Protein AF-A0A7S1VTH1-F1 (afdb_monomer_lite)

Radius of gyration: 27.71 Å; chains: 1; bounding box: 60×45×88 Å

Sequence (312 aa):
ETEGEDPTTFKRYLYLNLWRNISDHPIEDFPLAMLDERTTVKPDDYLPRDLYMAGNSHVVQYGLNARHVDLHQWYYFPNMAKSEGILFKQSDSDWTKSSRTCFHMAVQDPSNNSNKTKPRPRESVELRMICYWKEASVCSMPTKQTVPATSLVEYNPASLHSASAFSLLTALLAKLPLIGSVLRKICAHPLVHMLGSMMTSNKDTHHPPYSGNPQDYLERFIVVVNVFPSWPSFAKSMIQKGLQSKTTRKDAVEWFTVMIVNDTAGYQKTKKFAKDDKQAIVEALIENQEYKEAVDRHLGEFLPKSKDKAEE

Foldseek 3Di:
DPPPDDPVLFQWKFKKKKKFFPDQWFDQFFFKKKKDQVLDDPPVQWQWDWDQDPPLAIDTATDGDCPSVVSIDIDTDGRGHRPDIDMATCAILPPVDGRRHIDMGGDGPPVPPDDDDDGDDTDMDMDIDMDTHSDDPGRRDDDPVRDPPSNPDPDDVVPPDDCPPVNVVLVVLCPPDPRNVVVVCVCVPPVNVVVVVVVPPPVPVDQDAQPPALVVLQVVVLVVLLCLVVDDPVVVVVLLVQQLVDDALLVSLLVVLLVVQCPCVCPSSNVPYDPVSSVNNSVVLVPDPSSVVSCCVRVVVSHDDDPDDPDD

Organism: NCBI:txid210454

Secondary structure (DSSP, 8-state):
--TT--GGG--EEEEEEEEEE-SSS---SSPEEEE-GGGS-TTTTEEEEEEE-SSS-EEEEEEEPSTTGGG--EEE-TT--TT-EEEEEEEES-TTSS-----EEE---TT--SSSS-PPPP-EEEEEEEEEES--SS--SPPTTTS-GGG-----GGG-----HHHHHHHH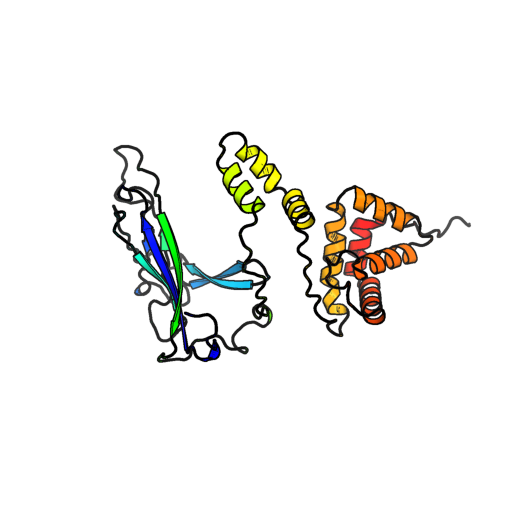HTT-TTHHHHHHHHHTSHHHHHHHHHHS-------PPP-S-GGGGHHHHHHHHHTGGGS-HHHHHHHHHHHHTSSSHHHHHHHHHHHHHHTTTSSSS-TTS-HHHHHHHHHHHHH-HHHHHHHHHHHGGGSPPP------

InterPro domains:
  IPR044053 Hydroxylase/desaturase AsaB-like [NF041278] (7-133)
  IPR044053 Hydroxylase/desaturase AsaB-like [PTHR34598] (11-134)

pLDDT: mean 78.43, std 19.59, range [32.38, 97.25]

Structure (mmCIF, N/CA/C/O backbone):
data_AF-A0A7S1VTH1-F1
#
_entry.id   AF-A0A7S1VTH1-F1
#
loop_
_atom_site.group_PDB
_atom_site.id
_atom_site.type_symbol
_atom_site.label_atom_id
_atom_site.label_alt_id
_atom_site.label_comp_id
_atom_site.label_asym_id
_atom_site.label_entity_id
_atom_site.label_seq_id
_atom_site.pdbx_PDB_ins_code
_atom_site.Cartn_x
_atom_site.Cartn_y
_atom_site.Cartn_z
_atom_site.occupancy
_atom_site.B_iso_or_equiv
_atom_site.auth_seq_id
_atom_site.auth_comp_id
_atom_site.auth_asym_id
_atom_site.auth_atom_id
_atom_site.pdbx_PDB_model_num
ATOM 1 N N . GLU A 1 1 ? -7.883 21.537 -12.602 1.00 41.00 1 GLU A N 1
ATOM 2 C CA . GLU A 1 1 ? -9.163 21.309 -13.310 1.00 41.00 1 GLU A CA 1
ATOM 3 C C . GLU A 1 1 ? -10.044 20.210 -12.691 1.00 41.00 1 GLU A C 1
ATOM 5 O O . GLU A 1 1 ? -11.083 19.918 -13.253 1.00 41.00 1 GLU A O 1
ATOM 10 N N . THR A 1 2 ? -9.720 19.641 -11.519 1.00 42.00 2 THR A N 1
ATOM 11 C CA . THR A 1 2 ? -10.552 18.602 -10.861 1.00 42.00 2 THR A CA 1
ATOM 12 C C . THR A 1 2 ? -11.107 19.013 -9.494 1.00 42.00 2 THR A C 1
ATOM 14 O O . THR A 1 2 ? -11.695 18.187 -8.799 1.00 42.00 2 THR A O 1
ATOM 17 N N . GLU A 1 3 ? -10.930 20.266 -9.071 1.00 40.91 3 GLU A N 1
ATOM 18 C CA . GLU A 1 3 ? -11.626 20.767 -7.883 1.00 40.91 3 GLU A CA 1
ATOM 19 C C . GLU A 1 3 ? -13.092 21.025 -8.250 1.00 40.91 3 GLU A C 1
ATOM 21 O O . GLU A 1 3 ? -13.390 21.960 -8.990 1.00 40.91 3 GLU A O 1
ATOM 26 N N . GLY A 1 4 ? -13.997 20.172 -7.760 1.00 59.44 4 GLY A N 1
ATOM 27 C CA . GLY A 1 4 ? -15.446 20.392 -7.835 1.00 59.44 4 GLY A CA 1
ATOM 28 C C . GLY A 1 4 ? -16.252 19.447 -8.732 1.00 59.44 4 GLY A C 1
ATOM 29 O O . GLY A 1 4 ? -17.462 19.634 -8.832 1.00 59.44 4 GLY A O 1
ATOM 30 N N . GLU A 1 5 ? -15.650 18.434 -9.365 1.00 69.38 5 GLU A N 1
ATOM 31 C CA . GLU A 1 5 ? -16.437 17.418 -10.080 1.00 69.38 5 GLU A CA 1
ATOM 32 C C . GLU A 1 5 ? -17.018 16.373 -9.116 1.00 69.38 5 GLU A C 1
ATOM 34 O O . GLU A 1 5 ? -16.326 15.882 -8.222 1.00 69.38 5 GLU A O 1
ATOM 39 N N . ASP A 1 6 ? -18.289 16.015 -9.312 1.00 79.06 6 ASP A N 1
ATOM 40 C CA . ASP A 1 6 ? -18.960 14.975 -8.531 1.00 79.06 6 ASP A CA 1
ATOM 41 C C . ASP A 1 6 ? -18.311 13.601 -8.814 1.00 79.06 6 ASP A C 1
ATOM 43 O O . ASP A 1 6 ? -18.379 13.116 -9.952 1.00 79.06 6 ASP A O 1
ATOM 47 N N . PRO A 1 7 ? -17.697 12.941 -7.810 1.00 73.81 7 PRO A N 1
ATOM 48 C CA . PRO A 1 7 ? -16.994 11.674 -7.995 1.00 73.81 7 PRO A CA 1
ATOM 49 C C . PRO A 1 7 ? -17.909 10.531 -8.454 1.00 73.81 7 PRO A C 1
ATOM 51 O O . PRO A 1 7 ? -17.414 9.545 -9.002 1.00 73.81 7 PRO A O 1
ATOM 54 N N . THR A 1 8 ? -19.229 10.656 -8.279 1.00 80.88 8 THR A N 1
ATOM 55 C CA . THR A 1 8 ? -20.208 9.671 -8.766 1.00 80.88 8 THR A CA 1
ATOM 56 C C . THR A 1 8 ? -20.373 9.685 -10.289 1.00 80.88 8 THR A C 1
ATOM 58 O O . THR A 1 8 ? -20.927 8.745 -10.856 1.00 80.88 8 THR A O 1
ATOM 61 N N . THR A 1 9 ? -19.861 10.716 -10.970 1.00 89.62 9 THR A N 1
ATOM 62 C CA . THR A 1 9 ? -19.927 10.837 -12.437 1.00 89.62 9 THR A CA 1
ATOM 63 C C . THR A 1 9 ? -18.869 10.011 -13.164 1.00 89.62 9 THR A C 1
ATOM 65 O O . THR A 1 9 ? -18.980 9.784 -14.371 1.00 89.62 9 THR A O 1
ATOM 68 N N . PHE A 1 10 ? -17.844 9.537 -12.455 1.00 92.56 10 PHE A N 1
ATOM 69 C CA . PHE A 1 10 ? -16.846 8.645 -13.026 1.00 92.56 10 PHE A CA 1
ATOM 70 C C . PHE A 1 10 ? -17.355 7.203 -13.034 1.00 92.56 10 PHE A C 1
ATOM 72 O O . PHE A 1 10 ? -18.059 6.763 -12.130 1.00 92.56 10 PHE A O 1
ATOM 79 N N . LYS A 1 11 ? -16.973 6.445 -14.061 1.00 94.19 11 LYS A N 1
ATOM 80 C CA . LYS A 1 11 ? -17.329 5.029 -14.226 1.00 94.19 11 LYS A CA 1
ATOM 81 C C . LYS A 1 11 ? -16.128 4.100 -14.085 1.00 94.19 11 LYS A C 1
ATOM 83 O O . LYS A 1 11 ? -16.321 2.927 -13.808 1.00 94.19 11 LYS A O 1
ATOM 88 N N . ARG A 1 12 ? -14.896 4.591 -14.238 1.00 93.69 12 ARG A N 1
ATOM 89 C CA . ARG A 1 12 ? -13.673 3.780 -14.129 1.00 93.69 12 ARG A CA 1
ATOM 90 C C . ARG A 1 12 ? -12.519 4.620 -13.606 1.00 93.69 12 ARG A C 1
ATOM 92 O O . ARG A 1 12 ? -12.347 5.760 -14.031 1.00 93.69 12 ARG A O 1
ATOM 99 N N . TYR A 1 13 ? -11.684 4.017 -12.767 1.00 92.38 13 TYR A N 1
ATOM 100 C CA . TYR A 1 13 ? -10.374 4.548 -12.402 1.00 92.38 13 TYR A CA 1
ATOM 101 C C . TYR A 1 13 ? -9.235 3.611 -12.832 1.00 92.38 13 TYR A C 1
ATOM 103 O O . TYR A 1 13 ? -9.413 2.390 -12.931 1.00 92.38 13 TYR A O 1
ATOM 111 N N . LEU A 1 14 ? -8.061 4.189 -13.077 1.00 92.88 14 LEU A N 1
ATOM 112 C CA . LEU A 1 14 ? -6.820 3.493 -13.415 1.00 92.88 14 LEU A CA 1
ATOM 113 C C . LEU A 1 14 ? -5.676 4.081 -12.596 1.00 92.88 14 LEU A C 1
ATOM 115 O O . LEU A 1 14 ? -5.470 5.292 -12.603 1.00 92.88 14 LEU A O 1
ATOM 119 N N . TYR A 1 15 ? -4.912 3.221 -11.937 1.00 92.69 15 TYR A N 1
ATOM 120 C CA . TYR A 1 15 ? -3.683 3.589 -11.256 1.00 92.69 15 TYR A CA 1
ATOM 121 C C . TYR A 1 15 ? -2.485 3.258 -12.155 1.00 92.69 15 TYR A C 1
ATOM 123 O O . TYR A 1 15 ? -2.199 2.086 -12.422 1.00 92.69 15 TYR A O 1
ATOM 131 N N . LEU A 1 16 ? -1.807 4.299 -12.636 1.00 94.56 16 LEU A N 1
ATOM 132 C CA . LEU A 1 16 ? -0.638 4.236 -13.505 1.00 94.56 16 LEU A CA 1
ATOM 133 C C . LEU A 1 16 ? 0.635 4.680 -12.791 1.00 94.56 16 LEU A C 1
ATOM 135 O O . LEU A 1 16 ? 0.634 5.659 -12.043 1.00 94.56 16 LEU A O 1
ATOM 139 N N . ASN A 1 17 ? 1.731 4.021 -13.150 1.00 95.75 17 ASN A N 1
ATOM 140 C CA . ASN A 1 17 ? 3.078 4.428 -12.798 1.00 95.75 17 ASN A CA 1
ATOM 141 C C . ASN A 1 17 ? 3.852 4.781 -14.060 1.00 95.75 17 ASN A C 1
ATOM 143 O O . ASN A 1 17 ? 3.891 3.998 -15.009 1.00 95.75 17 ASN A O 1
ATOM 147 N N . LEU A 1 18 ? 4.496 5.944 -14.039 1.00 96.75 18 LEU A N 1
ATOM 148 C CA . LEU A 1 18 ? 5.577 6.282 -14.951 1.00 96.75 18 LEU A CA 1
ATOM 149 C C . LEU A 1 18 ? 6.892 6.137 -14.193 1.00 96.75 18 LEU A C 1
ATOM 151 O O . LEU A 1 18 ? 7.159 6.890 -13.257 1.00 96.75 18 LEU A O 1
ATOM 155 N N . TRP A 1 19 ? 7.720 5.194 -14.615 1.00 97.25 19 TRP A N 1
ATOM 156 C CA . TRP A 1 19 ? 9.047 4.978 -14.058 1.00 97.25 19 TRP A CA 1
ATOM 157 C C . TRP A 1 19 ? 10.122 5.379 -15.062 1.00 97.25 19 TRP A C 1
ATOM 159 O O . TRP A 1 19 ? 10.007 5.066 -16.248 1.00 97.25 19 TRP A O 1
ATOM 169 N N . ARG A 1 20 ? 11.170 6.072 -14.608 1.00 96.25 20 ARG A N 1
ATOM 170 C CA . ARG A 1 20 ? 12.294 6.457 -15.473 1.00 96.25 20 ARG A CA 1
ATOM 171 C C . ARG A 1 20 ? 13.618 6.564 -14.733 1.00 96.25 20 ARG A C 1
ATOM 173 O O . ARG A 1 20 ? 13.661 6.844 -13.531 1.00 96.25 20 ARG A O 1
ATOM 180 N N . ASN A 1 21 ? 14.692 6.450 -15.505 1.00 96.88 21 ASN A N 1
ATOM 181 C CA . ASN A 1 21 ? 16.031 6.854 -15.100 1.00 96.88 21 ASN A CA 1
ATOM 182 C C . ASN A 1 21 ? 16.111 8.389 -14.961 1.00 96.88 21 ASN A C 1
ATOM 184 O O . ASN A 1 21 ? 15.539 9.131 -15.770 1.00 96.88 21 ASN A O 1
ATOM 188 N N . ILE A 1 22 ? 16.821 8.866 -13.938 1.00 96.94 22 ILE A N 1
ATOM 189 C CA . ILE A 1 22 ? 17.114 10.296 -13.732 1.00 96.94 22 ILE A CA 1
ATOM 190 C C . ILE A 1 22 ? 18.608 10.629 -13.842 1.00 96.94 22 ILE A C 1
ATOM 192 O O . ILE A 1 22 ? 18.946 11.810 -13.981 1.00 96.94 22 ILE A O 1
ATOM 196 N N . SER A 1 23 ? 19.480 9.615 -13.839 1.00 95.31 23 SER A N 1
ATOM 197 C CA . SER A 1 23 ? 20.916 9.770 -14.076 1.00 95.31 23 SER A CA 1
ATOM 198 C C . SER A 1 23 ? 21.189 10.139 -15.533 1.00 95.31 23 SER A C 1
ATOM 200 O O . SER A 1 23 ? 20.458 9.723 -16.429 1.00 95.31 23 SER A O 1
ATOM 202 N N . ASP A 1 24 ? 22.260 10.891 -15.789 1.00 95.94 24 ASP A N 1
ATOM 203 C CA . ASP A 1 24 ? 22.733 11.174 -17.155 1.00 95.94 24 ASP A CA 1
ATOM 204 C C . ASP A 1 24 ? 23.398 9.951 -17.812 1.00 95.94 24 ASP A C 1
ATOM 206 O O . ASP A 1 24 ? 23.733 9.971 -18.997 1.00 95.94 24 ASP A O 1
ATOM 210 N N . HIS A 1 25 ? 23.570 8.868 -17.054 1.00 94.00 25 HIS A N 1
ATOM 211 C CA . HIS A 1 25 ? 24.110 7.607 -17.531 1.00 94.00 25 HIS A CA 1
ATOM 212 C C . HIS A 1 25 ? 23.024 6.532 -17.637 1.00 94.00 25 HIS A C 1
ATOM 214 O O . HIS A 1 25 ? 22.128 6.496 -16.790 1.00 94.00 25 HIS A O 1
ATOM 220 N N . PRO A 1 26 ? 23.100 5.642 -18.643 1.00 94.06 26 PRO A N 1
ATOM 221 C CA . PRO A 1 26 ? 22.237 4.470 -18.736 1.00 94.06 26 PRO A CA 1
ATOM 222 C C . PRO A 1 26 ? 22.240 3.618 -17.465 1.00 94.06 26 PRO A C 1
ATOM 224 O O . PRO A 1 26 ? 23.232 3.574 -16.738 1.00 94.06 26 PRO A O 1
ATOM 227 N N . ILE A 1 27 ? 21.133 2.922 -17.213 1.00 92.12 27 ILE A N 1
ATOM 228 C CA . ILE A 1 27 ? 21.039 1.992 -16.084 1.00 92.12 27 ILE A CA 1
ATOM 229 C C . ILE A 1 27 ? 21.972 0.798 -16.304 1.00 92.12 27 ILE A C 1
ATOM 231 O O . ILE A 1 27 ? 21.806 0.054 -17.267 1.00 92.12 27 ILE A O 1
ATOM 235 N N . GLU A 1 28 ? 22.900 0.607 -15.367 1.00 88.88 28 GLU A N 1
ATOM 236 C CA . GLU A 1 28 ? 23.868 -0.504 -15.351 1.00 88.88 28 GLU A CA 1
ATOM 237 C C . GLU A 1 28 ? 23.588 -1.524 -14.246 1.00 88.88 28 GLU A C 1
ATOM 239 O O . GLU A 1 28 ? 23.993 -2.681 -14.342 1.00 88.88 28 GLU A O 1
ATOM 244 N N . ASP A 1 29 ? 22.932 -1.080 -13.174 1.00 88.00 29 ASP A N 1
ATOM 245 C CA . ASP A 1 29 ? 22.647 -1.901 -12.008 1.00 88.00 29 ASP A CA 1
ATOM 246 C C . ASP A 1 29 ? 21.150 -1.917 -11.722 1.00 88.00 29 ASP A C 1
ATOM 248 O O . ASP A 1 29 ? 20.464 -0.898 -11.823 1.00 88.00 29 ASP A O 1
ATOM 252 N N . PHE A 1 30 ? 20.643 -3.087 -11.353 1.00 91.88 30 PHE A N 1
ATOM 253 C CA . PHE A 1 30 ? 19.250 -3.297 -10.968 1.00 91.88 30 PHE A CA 1
ATOM 254 C C . PHE A 1 30 ? 18.186 -2.672 -11.903 1.00 91.88 30 PHE A C 1
ATOM 256 O O . PHE A 1 30 ? 17.363 -1.881 -11.426 1.00 91.88 30 PHE A O 1
ATOM 263 N N . PRO A 1 31 ? 18.133 -2.970 -13.217 1.00 93.56 31 PRO A N 1
ATOM 264 C CA . PRO A 1 31 ? 17.022 -2.526 -14.063 1.00 93.56 31 PRO A CA 1
ATOM 265 C C . PRO A 1 31 ? 15.653 -2.965 -13.516 1.00 93.56 31 PRO A C 1
ATOM 267 O O . PRO A 1 31 ? 15.534 -3.904 -12.724 1.00 93.56 31 PRO A O 1
ATOM 270 N N . LEU A 1 32 ? 14.601 -2.247 -13.920 1.00 95.31 32 LEU A N 1
ATOM 271 C CA . LEU A 1 32 ? 13.232 -2.615 -13.574 1.00 95.31 32 LEU A CA 1
ATOM 272 C C . LEU A 1 32 ? 12.738 -3.697 -14.542 1.00 95.31 32 LEU A C 1
ATOM 274 O O . LEU A 1 32 ? 12.643 -3.454 -15.745 1.00 95.31 32 LEU A O 1
ATOM 278 N N . ALA A 1 33 ? 12.437 -4.877 -14.006 1.00 95.44 33 ALA A N 1
ATOM 279 C CA . ALA A 1 33 ? 11.791 -5.954 -14.738 1.00 95.44 33 ALA A CA 1
ATOM 280 C C . ALA A 1 33 ? 10.279 -5.923 -14.525 1.00 95.44 33 ALA A C 1
ATOM 282 O O . ALA A 1 33 ? 9.798 -5.640 -13.427 1.00 95.44 33 ALA A O 1
ATOM 283 N N . MET A 1 34 ? 9.557 -6.266 -15.583 1.00 96.12 34 MET A N 1
ATOM 284 C CA . MET A 1 34 ? 8.110 -6.247 -15.703 1.00 96.12 34 MET A CA 1
ATOM 285 C C . MET A 1 34 ? 7.641 -7.643 -16.095 1.00 96.12 34 MET A C 1
ATOM 287 O O . MET A 1 34 ? 8.138 -8.219 -17.064 1.00 96.12 34 MET A O 1
ATOM 291 N N . LEU A 1 35 ? 6.683 -8.185 -15.354 1.00 95.88 35 LEU A N 1
ATOM 292 C CA . LEU A 1 35 ? 6.081 -9.469 -15.675 1.00 95.88 35 LEU A CA 1
ATOM 293 C C . LEU A 1 35 ? 5.027 -9.301 -16.771 1.00 95.88 35 LEU A C 1
ATOM 295 O O . LEU A 1 35 ? 4.144 -8.442 -16.665 1.00 95.88 35 LEU A O 1
ATOM 299 N N . ASP A 1 36 ? 5.067 -10.166 -17.781 1.00 94.88 36 ASP A N 1
ATOM 300 C CA . ASP A 1 36 ? 3.962 -10.321 -18.719 1.00 94.88 36 ASP A CA 1
ATOM 301 C C . ASP A 1 36 ? 2.790 -11.015 -18.025 1.00 94.88 36 ASP A C 1
ATOM 303 O O . ASP A 1 36 ? 2.792 -12.221 -17.772 1.00 94.88 36 ASP A O 1
ATOM 307 N N . GLU A 1 37 ? 1.752 -10.240 -17.733 1.00 93.38 37 GLU A N 1
ATOM 308 C CA . GLU A 1 37 ? 0.571 -10.709 -17.019 1.00 93.38 37 GLU A CA 1
ATOM 309 C C . GLU A 1 37 ? -0.195 -11.818 -17.764 1.00 93.38 37 GLU A C 1
ATOM 311 O O . GLU A 1 37 ? -0.957 -12.553 -17.140 1.00 93.38 37 GLU A O 1
ATOM 316 N N . ARG A 1 38 ? 0.027 -12.016 -19.070 1.00 92.56 38 ARG A N 1
ATOM 317 C CA . ARG A 1 38 ? -0.548 -13.154 -19.814 1.00 92.56 38 ARG A CA 1
ATOM 318 C C . ARG A 1 38 ? 0.039 -14.495 -19.378 1.00 92.56 38 ARG A C 1
ATOM 320 O O . ARG A 1 38 ? -0.570 -15.529 -19.625 1.00 92.56 38 ARG A O 1
ATOM 327 N N . THR A 1 39 ? 1.202 -14.466 -18.734 1.00 94.81 39 THR A N 1
ATOM 328 C CA . THR A 1 39 ? 1.937 -15.652 -18.282 1.00 94.81 39 THR A CA 1
ATOM 329 C C . THR A 1 39 ? 1.675 -16.012 -16.820 1.00 94.81 39 THR A C 1
ATOM 331 O O . THR A 1 39 ? 2.228 -16.985 -16.318 1.00 94.81 39 THR A O 1
ATOM 334 N N . THR A 1 40 ? 0.805 -15.258 -16.135 1.00 93.88 40 THR A N 1
ATOM 335 C CA . THR A 1 40 ? 0.376 -15.574 -14.767 1.00 93.88 40 THR A CA 1
ATOM 336 C C . THR A 1 40 ? -0.833 -16.499 -14.743 1.00 93.88 40 THR A C 1
ATOM 338 O O . THR A 1 40 ? -1.779 -16.347 -15.523 1.00 93.88 40 THR A O 1
ATOM 341 N N . VAL A 1 41 ? -0.845 -17.408 -13.772 1.00 93.38 41 VAL A N 1
ATOM 342 C CA . VAL A 1 41 ? -1.970 -18.290 -13.462 1.00 93.38 41 VAL A CA 1
ATOM 343 C C . VAL A 1 41 ? -2.889 -17.583 -12.469 1.00 93.38 41 VAL A C 1
ATOM 345 O O . VAL A 1 41 ? -2.588 -17.455 -11.285 1.00 93.38 41 VAL A O 1
ATOM 348 N N . LYS A 1 42 ? -4.025 -17.076 -12.952 1.00 89.81 42 LYS A N 1
ATOM 349 C CA . LYS A 1 42 ? -5.019 -16.366 -12.130 1.00 89.81 42 LYS A CA 1
ATOM 350 C C . LYS A 1 42 ? -6.056 -17.355 -11.569 1.00 89.81 42 LYS A C 1
ATOM 352 O O . LYS A 1 42 ? -6.514 -18.198 -12.337 1.00 89.81 42 LYS A O 1
ATOM 357 N N . PRO A 1 43 ? -6.496 -17.220 -10.301 1.00 90.25 43 PRO A N 1
ATOM 358 C CA . PRO A 1 43 ? -6.077 -16.225 -9.306 1.00 90.25 43 PRO A CA 1
ATOM 359 C C . PRO A 1 43 ? -4.832 -16.631 -8.490 1.00 90.25 43 PRO A C 1
ATOM 361 O O . PRO A 1 43 ? -4.335 -15.816 -7.724 1.00 90.25 43 PRO A O 1
ATOM 364 N N . ASP A 1 44 ? -4.329 -17.854 -8.650 1.00 92.69 44 ASP A N 1
ATOM 365 C CA . ASP A 1 44 ? -3.326 -18.491 -7.778 1.00 92.69 44 ASP A CA 1
ATOM 366 C C . ASP A 1 44 ? -1.996 -17.735 -7.624 1.00 92.69 44 ASP A C 1
ATOM 368 O O . ASP A 1 44 ? -1.340 -17.822 -6.578 1.00 92.69 44 ASP A O 1
ATOM 372 N N . ASP A 1 45 ? -1.601 -16.984 -8.651 1.00 93.81 45 ASP A N 1
ATOM 373 C CA . ASP A 1 45 ? -0.395 -16.161 -8.632 1.00 93.81 45 ASP A CA 1
ATOM 374 C C . ASP A 1 45 ? -0.573 -14.832 -7.885 1.00 93.81 45 ASP A C 1
ATOM 376 O O . ASP A 1 45 ? 0.417 -14.180 -7.560 1.00 93.81 45 ASP A O 1
ATOM 380 N N . TYR A 1 46 ? -1.807 -14.424 -7.581 1.00 92.69 46 TYR A N 1
ATOM 381 C CA . TYR A 1 46 ? -2.132 -13.135 -6.974 1.00 92.69 46 TYR A CA 1
ATOM 382 C C . TYR A 1 46 ? -2.358 -13.314 -5.477 1.00 92.69 46 TYR A C 1
ATOM 384 O O . TYR A 1 46 ? -3.445 -13.665 -5.025 1.00 92.69 46 TYR A O 1
ATOM 392 N N . LEU A 1 47 ? -1.324 -13.032 -4.689 1.00 91.25 47 LEU A N 1
ATOM 393 C CA . LEU A 1 47 ? -1.393 -13.087 -3.233 1.00 91.25 47 LEU A CA 1
ATOM 394 C C . LEU A 1 47 ? -1.890 -11.743 -2.692 1.00 91.25 47 LEU A C 1
ATOM 396 O O . LEU A 1 47 ? -1.131 -10.772 -2.763 1.00 91.25 47 LEU A O 1
ATOM 400 N N . PRO A 1 48 ? -3.116 -11.645 -2.148 1.00 88.25 48 PRO A N 1
ATOM 401 C CA . PRO A 1 48 ? -3.581 -10.410 -1.534 1.00 88.25 48 PRO A CA 1
ATOM 402 C C . PRO A 1 48 ? -2.697 -10.053 -0.333 1.00 88.25 48 PRO A C 1
ATOM 404 O O . PRO A 1 48 ? -2.258 -10.915 0.433 1.00 88.25 48 PRO A O 1
ATOM 407 N N . ARG A 1 49 ? -2.387 -8.767 -0.209 1.00 82.88 49 ARG A N 1
ATOM 408 C CA . ARG A 1 49 ? -1.541 -8.185 0.828 1.00 82.88 49 ARG A CA 1
ATOM 409 C C . ARG A 1 49 ? -2.183 -6.902 1.310 1.00 82.88 49 ARG A C 1
ATOM 411 O O . ARG A 1 49 ? -2.524 -6.039 0.506 1.00 82.88 49 ARG A O 1
ATOM 418 N N . ASP A 1 50 ? -2.255 -6.764 2.617 1.00 79.19 50 ASP A N 1
ATOM 419 C CA . ASP A 1 50 ? -2.852 -5.601 3.244 1.00 79.19 50 ASP A CA 1
ATOM 420 C C . ASP A 1 50 ? -1.804 -4.492 3.383 1.00 79.19 50 ASP A C 1
ATOM 422 O O . ASP A 1 50 ? -0.784 -4.661 4.061 1.00 79.19 50 ASP A O 1
ATOM 426 N N . LEU A 1 51 ? -2.027 -3.356 2.714 1.00 71.62 51 LEU A N 1
ATOM 427 C CA . LEU A 1 51 ? -1.245 -2.141 2.926 1.00 71.62 51 LEU A CA 1
ATOM 428 C C . LEU A 1 51 ? -2.018 -1.203 3.851 1.00 71.62 51 LEU A C 1
ATOM 430 O O . LEU A 1 51 ? -3.012 -0.588 3.457 1.00 71.62 51 LEU A O 1
ATOM 434 N N . TYR A 1 52 ? -1.512 -1.059 5.071 1.00 71.44 52 TYR A N 1
ATOM 435 C CA . TYR A 1 52 ? -2.005 -0.081 6.033 1.00 71.44 52 TYR A CA 1
ATOM 436 C C . TYR A 1 52 ? -1.348 1.276 5.784 1.00 71.44 52 TYR A C 1
ATOM 438 O O . TYR A 1 52 ? -0.123 1.407 5.833 1.00 71.44 52 TYR A O 1
ATOM 446 N N . MET A 1 53 ? -2.164 2.293 5.526 1.00 60.56 53 MET A N 1
ATOM 447 C CA . MET A 1 53 ? -1.730 3.683 5.429 1.00 60.56 53 MET A CA 1
ATOM 448 C C . MET A 1 53 ? -2.176 4.482 6.659 1.00 60.56 53 MET A C 1
ATOM 450 O O . MET A 1 53 ? -3.034 4.057 7.435 1.00 60.56 53 MET A O 1
ATOM 454 N N . ALA A 1 54 ? -1.593 5.670 6.836 1.00 56.28 54 ALA A N 1
ATOM 455 C CA . ALA A 1 54 ? -2.005 6.596 7.887 1.00 56.28 54 ALA A CA 1
ATOM 456 C C . ALA A 1 54 ? -3.508 6.932 7.787 1.00 56.28 54 ALA A C 1
ATOM 458 O O . ALA A 1 54 ? -4.065 7.005 6.692 1.00 56.28 54 ALA A O 1
ATOM 459 N N . GLY A 1 55 ? -4.155 7.151 8.936 1.00 59.34 55 GLY A N 1
ATOM 460 C CA . GLY A 1 55 ? -5.586 7.474 8.999 1.00 59.34 55 GLY A CA 1
ATOM 461 C C . GLY A 1 55 ? -6.519 6.269 8.846 1.00 59.34 55 GLY A C 1
ATOM 462 O O . GLY A 1 55 ? -7.621 6.432 8.336 1.00 59.34 55 GLY A O 1
ATOM 463 N N . ASN A 1 56 ? -6.083 5.072 9.260 1.00 54.62 56 ASN A N 1
ATOM 464 C CA . ASN A 1 56 ? -6.846 3.813 9.195 1.00 54.62 56 ASN A CA 1
ATOM 465 C C . ASN A 1 56 ? -7.285 3.411 7.774 1.00 54.62 56 ASN A C 1
ATOM 467 O O . ASN A 1 56 ? -8.167 2.572 7.606 1.00 54.62 56 ASN A O 1
ATOM 471 N N . SER A 1 57 ? -6.654 3.975 6.743 1.00 55.88 57 SER A N 1
ATOM 472 C CA . SER A 1 5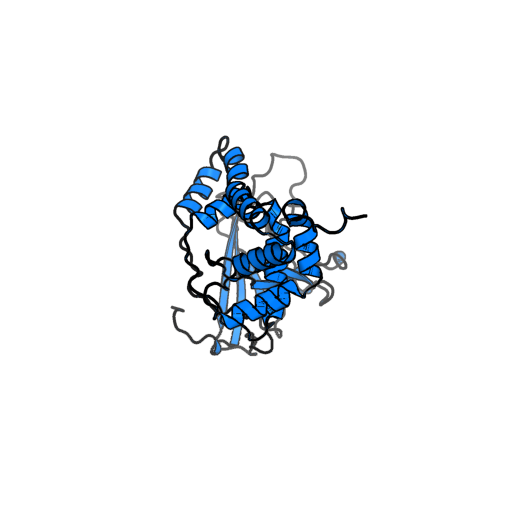7 ? -6.917 3.577 5.367 1.00 55.88 57 SER A CA 1
ATOM 473 C C . SER A 1 57 ? -6.204 2.260 5.067 1.00 55.88 57 SER A C 1
ATOM 475 O O . SER A 1 57 ? -5.010 2.105 5.332 1.00 55.88 57 SER A O 1
ATOM 477 N N . HIS A 1 58 ? -6.953 1.308 4.519 1.00 62.19 58 HIS A N 1
ATOM 478 C CA . HIS A 1 58 ? -6.470 -0.014 4.154 1.00 62.19 58 HIS A CA 1
ATOM 479 C C . HIS A 1 58 ? -6.679 -0.239 2.655 1.00 62.19 58 HIS A C 1
ATOM 481 O O . HIS A 1 58 ? -7.795 -0.076 2.154 1.00 62.19 58 HIS A O 1
ATOM 487 N N . VAL A 1 59 ? -5.611 -0.605 1.944 1.00 68.19 59 VAL A N 1
ATOM 488 C CA . VAL A 1 59 ? -5.648 -0.906 0.510 1.00 68.19 59 VAL A CA 1
ATOM 489 C C . VAL A 1 59 ? -5.115 -2.313 0.281 1.00 68.19 59 VAL A C 1
ATOM 491 O O . VAL A 1 59 ? -3.987 -2.619 0.663 1.00 68.19 59 VAL A O 1
ATOM 494 N N . VAL A 1 60 ? -5.901 -3.145 -0.405 1.00 73.88 60 VAL A N 1
ATOM 495 C CA . VAL A 1 60 ? -5.435 -4.458 -0.861 1.00 73.88 60 VAL A CA 1
ATOM 496 C C . VAL A 1 60 ? -4.471 -4.260 -2.027 1.00 73.88 60 VAL A C 1
ATOM 498 O O . VAL A 1 60 ? -4.825 -3.704 -3.069 1.00 73.88 60 VAL A O 1
ATOM 501 N N . GLN A 1 61 ? -3.245 -4.729 -1.850 1.00 81.69 61 GLN A N 1
ATOM 502 C CA . GLN A 1 61 ? -2.260 -4.911 -2.906 1.00 81.69 61 GLN A CA 1
ATOM 503 C C . GLN A 1 61 ? -2.136 -6.391 -3.254 1.00 81.69 61 GLN A C 1
ATOM 505 O O . GLN A 1 61 ? -2.556 -7.260 -2.497 1.00 81.69 61 GLN A O 1
ATOM 510 N N . TYR A 1 62 ? -1.529 -6.686 -4.398 1.00 87.62 62 TYR A N 1
ATOM 511 C CA . TYR A 1 62 ? -1.219 -8.055 -4.783 1.00 87.62 62 TYR A CA 1
ATOM 512 C C . TYR A 1 62 ? 0.294 -8.233 -4.827 1.00 87.62 62 TYR A C 1
ATOM 514 O O . TYR A 1 62 ? 1.004 -7.444 -5.449 1.00 87.62 62 TYR A O 1
ATOM 522 N N . GLY A 1 63 ? 0.783 -9.272 -4.156 1.00 90.56 63 GLY A N 1
ATOM 523 C CA . GLY A 1 63 ? 2.102 -9.848 -4.387 1.00 90.56 63 GLY A CA 1
ATOM 524 C C . GLY A 1 63 ? 2.016 -10.998 -5.388 1.00 90.56 63 GLY A C 1
ATOM 525 O O . GLY A 1 63 ? 0.946 -11.572 -5.581 1.00 90.56 63 GLY A O 1
ATOM 526 N N . LEU A 1 64 ? 3.144 -11.340 -6.006 1.00 92.94 64 LEU A N 1
ATOM 527 C CA . LEU A 1 64 ? 3.236 -12.473 -6.922 1.00 92.94 64 LEU A CA 1
ATOM 528 C C . LEU A 1 64 ? 3.644 -13.746 -6.166 1.00 92.94 64 LEU A C 1
ATOM 530 O O . LEU A 1 64 ? 4.599 -13.726 -5.387 1.00 92.94 64 LEU A O 1
ATOM 534 N N . ASN A 1 65 ? 2.935 -14.848 -6.397 1.00 92.75 65 ASN A N 1
ATOM 535 C CA . ASN A 1 65 ? 3.306 -16.177 -5.914 1.00 92.75 65 ASN A CA 1
ATOM 536 C C . ASN A 1 65 ? 4.410 -16.787 -6.791 1.00 92.75 65 ASN A C 1
ATOM 538 O O . ASN A 1 65 ? 4.341 -16.705 -8.010 1.00 92.75 65 ASN A O 1
ATOM 542 N N . ALA A 1 66 ? 5.390 -17.464 -6.193 1.00 90.00 66 ALA A N 1
ATOM 543 C CA . ALA A 1 66 ? 6.462 -18.133 -6.936 1.00 90.00 66 ALA A CA 1
ATOM 544 C C . ALA A 1 66 ? 6.089 -19.544 -7.443 1.00 90.00 66 ALA A C 1
ATOM 546 O O . ALA A 1 66 ? 6.898 -20.180 -8.111 1.00 90.00 66 ALA A O 1
ATOM 547 N N . ARG A 1 67 ? 4.887 -20.057 -7.133 1.00 93.38 67 ARG A N 1
ATOM 548 C CA . ARG A 1 67 ? 4.464 -21.430 -7.479 1.00 93.38 67 ARG A CA 1
ATOM 549 C C . ARG A 1 67 ? 4.594 -21.761 -8.970 1.00 93.38 67 ARG A C 1
ATOM 551 O O . ARG A 1 67 ? 4.942 -22.891 -9.294 1.00 93.38 67 ARG A O 1
ATOM 558 N N . HIS A 1 68 ? 4.317 -20.802 -9.849 1.00 94.81 68 HIS A N 1
ATOM 559 C CA . HIS A 1 68 ? 4.343 -20.987 -11.303 1.00 94.81 68 HIS A CA 1
ATOM 560 C C . HIS A 1 68 ? 5.484 -20.210 -11.976 1.00 94.81 68 HIS A C 1
ATOM 562 O O . HIS A 1 68 ? 5.348 -19.779 -13.118 1.00 94.81 68 HIS A O 1
ATOM 568 N N . VAL A 1 69 ? 6.610 -20.025 -11.274 1.00 94.88 69 VAL A N 1
ATOM 569 C CA . VAL A 1 69 ? 7.752 -19.231 -11.760 1.00 94.88 69 VAL A CA 1
ATOM 570 C C . VAL A 1 69 ? 8.268 -19.676 -13.135 1.00 94.88 69 VAL A C 1
ATOM 572 O O . VAL A 1 69 ? 8.650 -18.828 -13.932 1.00 94.88 69 VAL A O 1
ATOM 575 N N . ASP A 1 70 ? 8.199 -20.970 -13.460 1.00 96.81 70 ASP A N 1
ATOM 576 C CA . ASP A 1 70 ? 8.645 -21.506 -14.756 1.00 96.81 70 ASP A CA 1
ATOM 577 C C . ASP A 1 70 ? 7.782 -21.041 -15.943 1.00 96.81 70 ASP A C 1
ATOM 579 O O . ASP A 1 70 ? 8.212 -21.111 -17.094 1.00 96.81 70 ASP A O 1
ATOM 583 N N . LEU A 1 71 ? 6.559 -20.564 -15.681 1.00 96.75 71 LEU A N 1
ATOM 584 C CA . LEU A 1 71 ? 5.677 -19.986 -16.697 1.00 96.75 71 LEU A CA 1
ATOM 585 C C . LEU A 1 71 ? 5.899 -18.478 -16.859 1.00 96.75 71 LEU A C 1
ATOM 587 O O . LEU A 1 71 ? 5.616 -17.931 -17.923 1.00 96.75 71 LEU A O 1
ATOM 591 N N . HIS A 1 72 ? 6.389 -17.807 -15.815 1.00 96.25 72 HIS A N 1
ATOM 592 C CA . HIS A 1 72 ? 6.481 -16.352 -15.735 1.00 96.25 72 HIS A CA 1
ATOM 593 C C . HIS A 1 72 ? 7.505 -15.791 -16.719 1.00 96.25 72 HIS A C 1
ATOM 595 O O . HIS A 1 72 ? 8.704 -16.044 -16.610 1.00 96.25 72 HIS A O 1
ATOM 601 N N . GLN A 1 73 ? 7.048 -14.947 -17.643 1.00 96.38 73 GLN A N 1
ATOM 602 C CA . GLN A 1 73 ? 7.937 -14.231 -18.554 1.00 96.38 73 GLN A CA 1
ATOM 603 C C . GLN A 1 73 ? 8.189 -12.809 -18.068 1.00 96.38 73 GLN A C 1
ATOM 605 O O . GLN A 1 73 ? 7.281 -11.977 -18.008 1.00 96.38 73 GLN A O 1
ATOM 610 N N . TRP A 1 74 ? 9.450 -12.532 -17.757 1.00 95.44 74 TRP A N 1
ATOM 611 C CA . TRP A 1 74 ? 9.919 -11.230 -17.303 1.00 95.44 74 TRP A CA 1
ATOM 612 C C . TRP A 1 74 ? 10.664 -10.503 -18.414 1.00 95.44 74 TRP A C 1
ATOM 614 O O . TRP A 1 74 ? 11.530 -11.070 -19.077 1.00 95.44 74 TRP A O 1
ATOM 624 N N . TYR A 1 75 ? 10.358 -9.221 -18.570 1.00 95.06 75 TYR A N 1
ATOM 625 C CA . TYR A 1 75 ? 10.985 -8.331 -19.536 1.00 95.06 75 TYR A CA 1
ATOM 626 C C . TYR A 1 75 ? 11.621 -7.162 -18.797 1.00 95.06 75 TYR A C 1
ATOM 628 O O . TYR A 1 75 ? 11.015 -6.595 -17.893 1.00 95.06 75 TYR A O 1
ATOM 636 N N . TYR A 1 76 ? 12.832 -6.779 -19.175 1.00 93.69 76 TYR A N 1
ATOM 637 C CA . TYR A 1 76 ? 13.518 -5.620 -18.612 1.00 93.69 76 TYR A CA 1
ATOM 638 C C . TYR A 1 76 ? 14.215 -4.843 -19.725 1.00 93.69 76 TYR A C 1
ATOM 640 O O . TYR A 1 76 ? 14.449 -5.371 -20.813 1.00 93.69 76 TYR A O 1
ATOM 648 N N . PHE A 1 77 ? 14.538 -3.583 -19.449 1.00 90.56 77 PHE A N 1
ATOM 649 C CA . PHE A 1 77 ? 15.182 -2.686 -20.404 1.00 90.56 77 PHE A CA 1
ATOM 650 C C . PHE A 1 77 ? 16.617 -2.404 -19.932 1.00 90.56 77 PHE A C 1
ATOM 652 O O . PHE A 1 77 ? 16.814 -1.512 -19.098 1.00 90.56 77 PHE A O 1
ATOM 659 N N . PRO A 1 78 ? 17.619 -3.189 -20.379 1.00 87.38 78 PRO A N 1
ATOM 660 C CA . PRO A 1 78 ? 19.017 -2.919 -20.051 1.00 87.38 78 PRO A CA 1
ATOM 661 C C . PRO A 1 78 ? 19.449 -1.580 -20.650 1.00 87.38 78 PRO A C 1
ATOM 663 O O . PRO A 1 78 ? 18.994 -1.210 -21.731 1.00 87.38 78 PRO A O 1
ATOM 666 N N . ASN A 1 79 ? 20.359 -0.871 -19.978 1.00 91.00 79 ASN A N 1
ATOM 667 C CA . ASN A 1 79 ? 20.899 0.407 -20.452 1.00 91.00 79 ASN A CA 1
ATOM 668 C C . ASN A 1 79 ? 19.833 1.486 -20.715 1.00 91.00 79 ASN A C 1
ATOM 670 O O . ASN A 1 79 ? 20.012 2.331 -21.591 1.00 91.00 79 ASN A O 1
ATOM 674 N N . MET A 1 80 ? 18.742 1.491 -19.944 1.00 94.88 80 MET A N 1
ATOM 675 C CA . MET A 1 80 ? 17.693 2.496 -20.102 1.00 94.88 80 MET A CA 1
ATOM 676 C C . MET A 1 80 ? 18.244 3.913 -19.871 1.00 94.88 80 MET A C 1
ATOM 678 O O . MET A 1 80 ? 18.777 4.232 -18.800 1.00 94.88 80 MET A O 1
ATOM 682 N N . ALA A 1 81 ? 18.122 4.771 -20.877 1.00 96.50 81 ALA A N 1
ATOM 683 C CA . ALA A 1 81 ? 18.608 6.140 -20.862 1.00 96.50 81 ALA A CA 1
ATOM 684 C C . ALA A 1 81 ? 17.644 7.079 -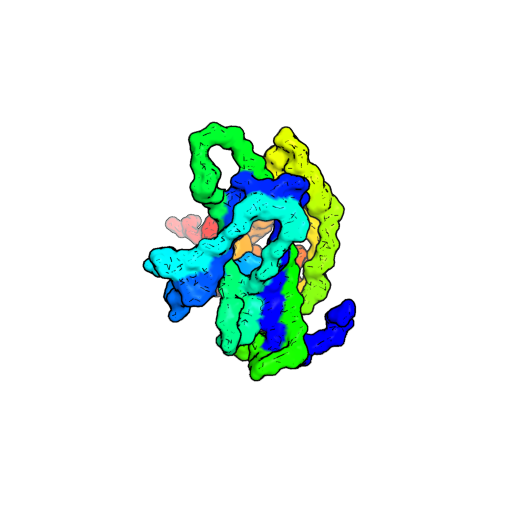20.127 1.00 96.50 81 ALA A C 1
ATOM 686 O O . ALA A 1 81 ? 16.453 6.813 -19.969 1.00 96.50 81 ALA A O 1
ATOM 687 N N . LYS A 1 82 ? 18.152 8.247 -19.720 1.00 96.56 82 LYS A N 1
ATOM 688 C CA . LYS A 1 82 ? 17.356 9.295 -19.064 1.00 96.56 82 LYS A CA 1
ATOM 689 C C . LYS A 1 82 ? 16.122 9.703 -19.864 1.00 96.56 82 LYS A C 1
ATOM 691 O O . LYS A 1 82 ? 15.119 10.066 -19.262 1.00 96.56 82 LYS A O 1
ATOM 696 N N . SER A 1 83 ? 16.193 9.704 -21.195 1.00 96.56 83 SER A N 1
ATOM 697 C CA . SER A 1 83 ? 15.098 10.107 -22.091 1.00 96.56 83 SER A CA 1
ATOM 698 C C . SER A 1 83 ? 13.985 9.068 -22.227 1.00 96.56 83 SER A C 1
ATOM 700 O O . SER A 1 83 ? 12.967 9.360 -22.848 1.00 96.56 83 SER A O 1
ATOM 702 N N . GLU A 1 84 ? 14.161 7.874 -21.668 1.00 96.81 84 GLU A N 1
ATOM 703 C CA . GLU A 1 84 ? 13.215 6.772 -21.784 1.00 96.81 84 GLU A CA 1
ATOM 704 C C . GLU A 1 84 ? 12.386 6.639 -20.496 1.00 96.81 84 GLU A C 1
ATOM 706 O O . GLU A 1 84 ? 12.847 6.939 -19.392 1.00 96.81 84 GLU A O 1
ATOM 711 N N . GLY A 1 85 ? 11.141 6.180 -20.629 1.00 96.06 85 GLY A N 1
ATOM 712 C CA . GLY A 1 85 ? 10.240 5.945 -19.504 1.00 96.06 85 GLY A CA 1
ATOM 713 C C . GLY A 1 85 ? 9.362 4.722 -19.742 1.00 96.06 85 GLY A C 1
ATOM 714 O O . GLY A 1 85 ? 8.970 4.446 -20.874 1.00 96.06 85 GLY A O 1
ATOM 715 N N . ILE A 1 86 ? 9.055 3.994 -18.672 1.00 96.81 86 ILE A N 1
ATOM 716 C CA . ILE A 1 86 ? 8.133 2.858 -18.679 1.00 96.81 86 ILE A CA 1
ATOM 717 C C . ILE A 1 86 ? 6.821 3.334 -18.073 1.00 96.81 86 ILE A C 1
ATOM 719 O O . ILE A 1 86 ? 6.788 3.754 -16.916 1.00 96.81 86 ILE A O 1
ATOM 723 N N . LEU A 1 87 ? 5.739 3.249 -18.842 1.00 95.94 87 LEU A N 1
ATOM 724 C CA . LEU A 1 87 ? 4.387 3.454 -18.340 1.00 95.94 87 LEU A CA 1
ATOM 725 C C . LEU A 1 87 ? 3.727 2.093 -18.132 1.00 95.94 87 LEU A C 1
ATOM 727 O O . LEU A 1 87 ? 3.639 1.295 -19.064 1.00 95.94 87 LEU A O 1
ATOM 731 N N . PHE A 1 88 ? 3.244 1.829 -16.925 1.00 95.44 88 PHE A N 1
ATOM 732 C CA . PHE A 1 88 ? 2.594 0.565 -16.596 1.00 95.44 88 PHE A CA 1
ATOM 733 C C . PHE A 1 88 ? 1.465 0.749 -15.586 1.00 95.44 88 PHE A C 1
ATOM 735 O O . PHE A 1 88 ? 1.381 1.749 -14.874 1.00 95.44 88 PHE A O 1
ATOM 742 N N . LYS A 1 89 ? 0.565 -0.234 -15.538 1.00 94.31 89 LYS A N 1
ATOM 743 C CA . LYS A 1 89 ? -0.597 -0.226 -14.648 1.00 94.31 89 LYS A CA 1
ATOM 744 C C . LYS A 1 89 ? -0.249 -0.870 -13.310 1.00 94.31 89 LYS A C 1
ATOM 746 O O . LYS A 1 89 ? 0.206 -2.012 -13.281 1.00 94.31 89 LYS A O 1
ATOM 751 N N . GLN A 1 90 ? -0.539 -0.184 -12.208 1.00 91.12 90 GLN A N 1
ATOM 752 C CA . GLN A 1 90 ? -0.640 -0.838 -10.902 1.00 91.12 90 GLN A CA 1
ATOM 753 C C . GLN A 1 90 ? -1.992 -1.529 -10.735 1.00 91.12 90 GLN A C 1
ATOM 755 O O . GLN A 1 90 ? -2.052 -2.658 -10.248 1.00 91.12 90 GLN A O 1
ATOM 760 N N . SER A 1 91 ? -3.075 -0.858 -11.127 1.00 90.00 91 SER A N 1
ATOM 761 C CA . SER A 1 91 ? -4.430 -1.390 -10.988 1.00 90.00 91 SER A CA 1
ATOM 762 C C . SER A 1 91 ? -5.382 -0.734 -11.977 1.00 90.00 91 SER A C 1
ATOM 764 O O . SER A 1 91 ? -5.404 0.487 -12.102 1.00 90.00 91 SER A O 1
ATOM 766 N N . ASP A 1 92 ? -6.193 -1.542 -12.646 1.00 92.69 92 ASP A N 1
ATOM 767 C CA . ASP A 1 92 ? -7.287 -1.125 -13.517 1.00 92.69 92 ASP A CA 1
ATOM 768 C C . ASP A 1 92 ? -8.598 -1.598 -12.896 1.00 92.69 92 ASP A C 1
ATOM 770 O O . ASP A 1 92 ? -8.792 -2.799 -12.680 1.00 92.69 92 ASP A O 1
ATOM 774 N N . SER A 1 93 ? -9.496 -0.673 -12.568 1.00 91.31 93 SER A N 1
ATOM 775 C CA . SER A 1 93 ? -10.759 -1.040 -11.916 1.00 91.31 93 SER A CA 1
ATOM 776 C C . SER A 1 93 ? -11.675 -1.863 -12.821 1.00 91.31 93 SER A C 1
ATOM 778 O O . SER A 1 93 ? -12.431 -2.692 -12.320 1.00 91.31 93 SER A O 1
ATOM 780 N N . ASP A 1 94 ? -11.556 -1.710 -14.141 1.00 93.00 94 ASP A N 1
ATOM 781 C CA . ASP A 1 94 ? -12.352 -2.453 -15.113 1.00 93.00 94 ASP A CA 1
ATOM 782 C C . ASP A 1 94 ? -11.920 -3.927 -15.153 1.00 93.00 94 ASP A C 1
ATOM 784 O O . ASP A 1 94 ? -10.900 -4.295 -15.744 1.00 93.00 94 ASP A O 1
ATOM 788 N N . TRP A 1 95 ? -12.718 -4.786 -14.517 1.00 88.75 95 TRP A N 1
ATOM 789 C CA . TRP A 1 95 ? -12.480 -6.228 -14.440 1.00 88.75 95 TRP A CA 1
ATOM 790 C C . TRP A 1 95 ? -12.679 -6.971 -15.758 1.00 88.75 95 TRP A C 1
ATOM 792 O O . TRP A 1 95 ? -12.314 -8.140 -15.841 1.00 88.75 95 TRP A O 1
ATOM 802 N N . THR A 1 96 ? -13.227 -6.317 -16.784 1.00 91.06 96 THR A N 1
ATOM 803 C CA . THR A 1 96 ? -13.380 -6.910 -18.119 1.00 91.06 96 THR A CA 1
ATOM 804 C C . THR A 1 96 ? -12.095 -6.832 -18.943 1.00 91.06 96 THR A C 1
ATOM 806 O O . THR A 1 96 ? -11.991 -7.481 -19.983 1.00 91.06 96 THR A O 1
ATOM 809 N N . LYS A 1 97 ? -11.104 -6.039 -18.508 1.00 89.56 97 LYS A N 1
ATOM 810 C CA . LYS A 1 97 ? -9.811 -5.911 -19.189 1.00 89.56 97 LYS A CA 1
ATOM 811 C C . LYS A 1 97 ? -8.817 -6.953 -18.688 1.00 89.56 97 LYS A C 1
ATOM 813 O O . LYS A 1 97 ? -8.777 -7.275 -17.505 1.00 89.56 97 LYS A O 1
ATOM 818 N N . SER A 1 98 ? -7.962 -7.425 -19.590 1.00 87.44 98 SER A N 1
ATOM 819 C CA . SER A 1 98 ? -6.726 -8.119 -19.230 1.00 87.44 98 SER A CA 1
ATOM 820 C C . SER A 1 98 ? -5.655 -7.117 -18.788 1.00 87.44 98 SER A C 1
ATOM 822 O O . SER A 1 98 ? -5.756 -5.914 -19.060 1.00 87.44 98 SER A O 1
ATOM 824 N N . SER A 1 99 ? -4.603 -7.604 -18.130 1.00 87.69 99 SER A N 1
ATOM 825 C CA . SER A 1 99 ? -3.431 -6.804 -17.754 1.00 87.69 99 SER A CA 1
ATOM 826 C C . SER A 1 99 ? -3.809 -5.617 -16.889 1.00 87.69 99 SER A C 1
ATOM 828 O O . SER A 1 99 ? -3.467 -4.469 -17.170 1.00 87.69 99 SER A O 1
ATOM 830 N N . ARG A 1 100 ? -4.572 -5.914 -15.832 1.00 90.62 100 ARG A N 1
ATOM 831 C CA . ARG A 1 100 ? -5.056 -4.919 -14.863 1.00 90.62 100 ARG A CA 1
ATOM 832 C C . ARG A 1 100 ? -3.970 -4.513 -13.872 1.00 90.62 100 ARG A C 1
ATOM 834 O O . ARG A 1 100 ? -4.003 -3.398 -13.367 1.00 90.62 100 ARG A O 1
ATOM 841 N N . THR A 1 101 ? -2.993 -5.387 -13.652 1.00 91.38 101 THR A N 1
ATOM 842 C CA . THR A 1 101 ? -1.858 -5.175 -12.751 1.00 91.38 101 THR A CA 1
ATOM 843 C C . THR A 1 101 ? -0.589 -5.671 -13.422 1.00 91.38 101 THR A C 1
ATOM 845 O O . THR A 1 101 ? -0.582 -6.750 -14.010 1.00 91.38 101 THR A O 1
ATOM 848 N N . CYS A 1 102 ? 0.486 -4.896 -13.316 1.00 94.25 102 CYS A N 1
ATOM 849 C CA . CYS A 1 102 ? 1.814 -5.308 -13.736 1.00 94.25 102 CYS A CA 1
ATOM 850 C C . CYS A 1 102 ? 2.711 -5.507 -12.511 1.00 94.25 102 CYS A C 1
ATOM 852 O O . CYS A 1 102 ? 3.075 -4.548 -11.820 1.00 94.25 102 CYS A O 1
ATOM 854 N N . PHE A 1 103 ? 3.061 -6.766 -12.242 1.00 95.12 103 PHE A N 1
ATOM 855 C CA . PHE A 1 103 ? 4.087 -7.085 -11.259 1.00 95.12 103 PHE A CA 1
ATOM 856 C C . PHE A 1 103 ? 5.447 -6.646 -11.791 1.00 95.12 103 PHE A C 1
ATOM 858 O O . PHE A 1 103 ? 5.778 -6.882 -12.952 1.00 95.12 103 PHE A O 1
ATOM 865 N N . HIS A 1 104 ? 6.220 -5.991 -10.936 1.00 95.44 104 HIS A N 1
ATOM 866 C CA . HIS A 1 104 ? 7.507 -5.426 -11.298 1.00 95.44 104 HIS A CA 1
ATOM 867 C C . HIS A 1 104 ? 8.468 -5.517 -10.120 1.00 95.44 104 HIS A C 1
ATOM 869 O O . HIS A 1 104 ? 8.057 -5.466 -8.960 1.00 95.44 104 HIS A O 1
ATOM 875 N N . MET A 1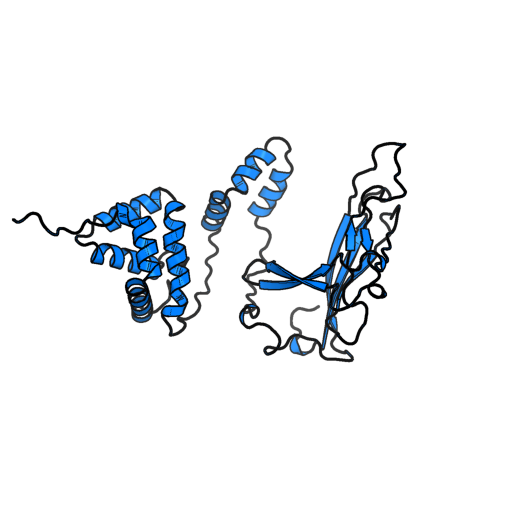 105 ? 9.754 -5.667 -10.416 1.00 93.69 105 MET A N 1
ATOM 876 C CA . MET A 1 105 ? 10.802 -5.706 -9.403 1.00 93.69 105 MET A CA 1
ATOM 877 C C . MET A 1 105 ? 12.136 -5.239 -9.974 1.00 93.69 105 MET A C 1
ATOM 879 O O . MET A 1 105 ? 12.357 -5.250 -11.182 1.00 93.69 105 MET A O 1
ATOM 883 N N . ALA A 1 106 ? 13.035 -4.816 -9.092 1.00 93.31 106 ALA A N 1
ATOM 884 C CA . ALA A 1 106 ? 14.421 -4.581 -9.461 1.00 93.31 106 ALA A CA 1
ATOM 885 C C . ALA A 1 106 ? 15.142 -5.932 -9.576 1.00 93.31 106 ALA A C 1
ATOM 887 O O . ALA A 1 106 ? 15.115 -6.710 -8.624 1.00 93.31 106 ALA A O 1
ATOM 888 N N . VAL A 1 107 ? 15.779 -6.201 -10.714 1.00 91.31 107 VAL A N 1
ATOM 889 C CA . VAL A 1 107 ? 16.510 -7.457 -10.956 1.00 91.31 107 VAL A CA 1
ATOM 890 C C . VAL A 1 107 ? 17.963 -7.163 -11.263 1.00 91.31 107 VAL A C 1
ATOM 892 O O . VAL A 1 107 ? 18.253 -6.184 -11.938 1.00 91.31 107 VAL A O 1
ATOM 895 N N . GLN A 1 108 ? 18.881 -8.000 -10.791 1.00 89.06 108 GLN A N 1
ATOM 896 C CA . GLN A 1 108 ? 20.277 -7.900 -11.204 1.00 89.06 108 GLN A CA 1
ATOM 897 C C . GLN A 1 108 ? 20.382 -8.245 -12.696 1.00 89.06 108 GLN A C 1
ATOM 899 O O . GLN A 1 108 ? 19.833 -9.260 -13.117 1.00 89.06 108 GLN A O 1
ATOM 904 N N . ASP A 1 109 ? 21.058 -7.405 -13.487 1.00 83.75 109 ASP A N 1
ATOM 905 C CA . ASP A 1 109 ? 21.195 -7.635 -14.928 1.00 83.75 109 ASP A CA 1
ATOM 906 C C . ASP A 1 109 ? 22.023 -8.912 -15.183 1.00 83.75 109 ASP A C 1
ATOM 908 O O . ASP A 1 109 ? 23.210 -8.938 -14.839 1.00 83.75 109 ASP A O 1
ATOM 912 N N . PRO A 1 110 ? 21.442 -9.967 -15.793 1.00 78.62 110 PRO A N 1
ATOM 913 C CA . PRO A 1 110 ? 22.153 -11.216 -16.070 1.00 78.62 110 PRO A CA 1
ATOM 914 C C . PRO A 1 110 ? 23.326 -11.047 -17.040 1.00 78.62 110 PRO A C 1
ATOM 916 O O . PRO A 1 110 ? 24.229 -11.882 -17.073 1.00 78.62 110 PRO A O 1
ATOM 919 N N . SER A 1 111 ? 23.321 -9.980 -17.845 1.00 75.75 111 SER A N 1
ATOM 920 C CA . SER A 1 111 ? 24.426 -9.658 -18.750 1.00 75.75 111 SER A CA 1
ATOM 921 C C . SER A 1 111 ? 25.637 -9.069 -18.020 1.00 75.75 111 SER A C 1
ATOM 923 O O . SER A 1 111 ? 26.749 -9.092 -18.552 1.00 75.75 111 SER A O 1
ATOM 925 N N . ASN A 1 112 ? 25.462 -8.619 -16.772 1.00 72.31 112 ASN A N 1
ATOM 926 C CA . ASN A 1 112 ? 26.508 -8.025 -15.944 1.00 72.31 112 ASN A CA 1
ATOM 927 C C . ASN A 1 112 ? 27.379 -9.094 -15.245 1.00 72.31 112 ASN A C 1
ATOM 929 O O . ASN A 1 112 ? 27.683 -9.021 -14.051 1.00 72.31 112 ASN A O 1
ATOM 933 N N . ASN A 1 113 ? 27.781 -10.121 -16.001 1.00 58.88 113 ASN A N 1
ATOM 934 C CA . ASN A 1 113 ? 28.635 -11.205 -15.528 1.00 58.88 113 ASN A CA 1
ATOM 935 C C . ASN A 1 113 ? 30.113 -10.762 -15.473 1.00 58.88 113 ASN A C 1
ATOM 937 O O . ASN A 1 113 ? 30.861 -10.787 -16.448 1.00 58.88 113 ASN A O 1
ATOM 941 N N . SER A 1 114 ? 30.522 -10.366 -14.267 1.00 58.50 114 SER A N 1
ATOM 942 C CA . SER A 1 114 ? 31.766 -10.802 -13.615 1.00 58.50 114 SER A CA 1
ATOM 943 C C . SER A 1 114 ? 33.141 -10.481 -14.228 1.00 58.50 114 SER A C 1
ATOM 945 O O . SER A 1 114 ? 34.061 -11.254 -13.972 1.00 58.50 114 SER A O 1
ATOM 947 N N . ASN A 1 115 ? 33.378 -9.380 -14.959 1.00 54.19 115 ASN A N 1
ATOM 948 C CA . ASN A 1 115 ? 34.785 -9.050 -15.286 1.00 54.19 115 ASN A CA 1
ATOM 949 C C . ASN A 1 115 ? 35.214 -7.587 -15.482 1.00 54.19 115 ASN A C 1
ATOM 951 O O . ASN A 1 115 ? 36.376 -7.357 -15.816 1.00 54.19 115 ASN A O 1
ATOM 955 N N . LYS A 1 116 ? 34.369 -6.573 -15.270 1.00 54.00 116 LYS A N 1
ATOM 956 C CA . LYS A 1 116 ? 34.784 -5.161 -15.402 1.00 54.00 116 LYS A CA 1
ATOM 957 C C . LYS A 1 116 ? 34.019 -4.291 -14.405 1.00 54.00 116 LYS A C 1
ATOM 959 O O . LYS A 1 116 ? 32.833 -4.512 -14.238 1.00 54.00 116 LYS A O 1
ATOM 964 N N . THR A 1 117 ? 34.735 -3.376 -13.738 1.00 66.75 117 THR A N 1
ATOM 965 C CA . THR A 1 117 ? 34.265 -2.186 -12.984 1.00 66.75 117 THR A CA 1
ATOM 966 C C . THR A 1 117 ? 32.870 -2.245 -12.350 1.00 66.75 117 THR A C 1
ATOM 968 O O . THR A 1 117 ? 31.867 -2.290 -13.049 1.00 66.75 117 THR A O 1
ATOM 971 N N . LYS A 1 118 ? 32.814 -2.123 -11.014 1.00 79.44 118 LYS A N 1
ATOM 972 C CA . LYS A 1 118 ? 31.575 -2.011 -10.223 1.00 79.44 118 LYS A CA 1
ATOM 973 C C . LYS A 1 118 ? 30.527 -1.125 -10.936 1.00 79.44 118 LYS A C 1
ATOM 975 O O . LYS A 1 118 ? 30.851 0.037 -11.194 1.00 79.44 118 LYS A O 1
ATOM 980 N N . PRO A 1 119 ? 29.316 -1.643 -11.231 1.00 83.31 119 PRO A N 1
ATOM 981 C CA . PRO A 1 119 ? 28.307 -0.896 -11.971 1.00 83.31 119 PRO A CA 1
ATOM 982 C C . PRO A 1 119 ? 27.842 0.315 -11.165 1.00 83.31 119 PRO A C 1
ATOM 984 O O . PRO A 1 119 ? 27.884 0.322 -9.925 1.00 83.31 119 PRO A O 1
ATOM 987 N N . ARG A 1 120 ? 27.428 1.368 -11.868 1.00 87.56 120 ARG A N 1
ATOM 988 C CA . ARG A 1 120 ? 26.944 2.585 -11.222 1.00 87.56 120 ARG A CA 1
ATOM 989 C C . ARG A 1 120 ? 25.599 2.321 -10.539 1.00 87.56 120 ARG A C 1
ATOM 991 O O . ARG A 1 120 ? 24.717 1.724 -11.155 1.00 87.56 120 ARG A O 1
ATOM 998 N N . PRO A 1 121 ? 25.410 2.786 -9.289 1.00 89.75 121 PRO A N 1
ATOM 999 C CA . PRO A 1 121 ? 24.121 2.682 -8.623 1.00 89.75 121 PRO A CA 1
ATOM 1000 C C . PRO A 1 121 ? 23.014 3.355 -9.437 1.00 89.75 121 PRO A C 1
ATOM 1002 O O . PRO A 1 121 ? 23.178 4.475 -9.919 1.00 89.75 121 PRO A O 1
ATOM 1005 N N . ARG A 1 122 ? 21.869 2.681 -9.555 1.00 92.19 122 ARG A N 1
ATOM 1006 C CA . ARG A 1 122 ? 20.692 3.205 -10.250 1.00 92.19 122 ARG A CA 1
ATOM 1007 C C . ARG A 1 122 ? 20.094 4.409 -9.531 1.00 92.19 122 ARG A C 1
ATOM 1009 O O . ARG A 1 122 ? 19.744 4.324 -8.354 1.00 92.19 122 ARG A O 1
ATOM 1016 N N . GLU A 1 123 ? 19.833 5.468 -10.289 1.00 94.56 123 GLU A N 1
ATOM 1017 C CA . GLU A 1 123 ? 19.026 6.608 -9.860 1.00 94.56 123 GLU A CA 1
ATOM 1018 C C . GLU A 1 123 ? 17.742 6.657 -10.694 1.00 94.56 123 GLU A C 1
ATOM 1020 O O . GLU A 1 123 ? 17.772 6.863 -11.906 1.00 94.56 123 GLU A O 1
ATOM 1025 N N . SER A 1 124 ? 16.590 6.462 -10.054 1.00 95.06 124 SER A N 1
ATOM 1026 C CA . SER A 1 124 ? 15.296 6.409 -10.741 1.00 95.06 124 SER A CA 1
ATOM 1027 C C . SER A 1 124 ? 14.216 7.156 -9.976 1.00 95.06 124 SER A C 1
ATOM 1029 O O . SER A 1 124 ? 14.278 7.263 -8.750 1.00 95.06 124 SER A O 1
ATOM 1031 N N . VAL A 1 125 ? 13.183 7.592 -10.691 1.00 95.81 125 VAL A N 1
ATOM 1032 C CA . VAL A 1 125 ? 11.968 8.174 -10.112 1.00 95.81 125 VAL A CA 1
ATOM 1033 C C . VAL A 1 125 ? 10.738 7.429 -10.615 1.00 95.81 125 VAL A C 1
ATOM 1035 O O . VAL A 1 125 ? 10.697 6.982 -11.761 1.00 95.81 125 VAL A O 1
ATOM 1038 N N . GLU A 1 126 ? 9.732 7.322 -9.752 1.00 95.62 126 GLU A N 1
ATOM 1039 C CA . GLU A 1 126 ? 8.405 6.827 -10.102 1.00 95.62 126 GLU A CA 1
ATOM 1040 C C . GLU A 1 126 ? 7.370 7.916 -9.829 1.00 95.62 126 GLU A C 1
ATOM 1042 O O . GLU A 1 126 ? 7.268 8.425 -8.711 1.00 95.62 126 GLU A O 1
ATOM 1047 N N . LEU A 1 127 ? 6.604 8.263 -10.858 1.00 94.50 127 LEU A N 1
ATOM 1048 C CA . LEU A 1 127 ? 5.437 9.122 -10.760 1.00 94.50 127 LEU A CA 1
ATOM 1049 C C . LEU A 1 127 ? 4.183 8.250 -10.751 1.00 94.50 127 LEU A C 1
ATOM 1051 O O . LEU A 1 127 ? 3.958 7.463 -11.669 1.00 94.50 127 LEU A O 1
ATOM 1055 N N . ARG A 1 128 ? 3.361 8.430 -9.721 1.00 93.88 128 ARG A N 1
ATOM 1056 C CA . ARG A 1 128 ? 2.108 7.709 -9.488 1.00 93.88 128 ARG A CA 1
ATOM 1057 C C . ARG A 1 128 ? 0.929 8.596 -9.841 1.00 93.88 128 ARG A C 1
ATOM 1059 O O . ARG A 1 128 ? 0.853 9.730 -9.376 1.00 93.88 128 ARG A O 1
ATOM 1066 N N . MET A 1 129 ? 0.026 8.082 -10.665 1.00 92.50 129 MET A N 1
ATOM 1067 C CA . MET A 1 129 ? -1.111 8.826 -11.198 1.00 92.50 129 MET A CA 1
ATOM 1068 C C . MET A 1 129 ? -2.378 7.992 -11.079 1.00 92.50 129 MET A C 1
ATOM 1070 O O . MET A 1 129 ? -2.401 6.833 -11.487 1.00 92.50 129 MET A O 1
ATOM 1074 N N . ILE A 1 130 ? -3.448 8.597 -10.571 1.00 91.69 130 ILE A N 1
ATOM 1075 C CA . ILE A 1 130 ? -4.788 8.017 -10.640 1.00 91.69 130 ILE A CA 1
ATOM 1076 C C . ILE A 1 130 ? -5.562 8.795 -11.694 1.00 91.69 130 ILE A C 1
ATOM 1078 O O . ILE A 1 130 ? -5.696 10.014 -11.611 1.00 91.69 130 ILE A O 1
ATOM 1082 N N . CYS A 1 131 ? -6.049 8.080 -12.696 1.00 91.88 131 CYS A N 1
ATOM 1083 C CA . CYS A 1 131 ? -6.818 8.630 -13.797 1.00 91.88 131 CYS A CA 1
ATOM 1084 C C . CYS A 1 131 ? -8.272 8.165 -13.677 1.00 91.88 131 CYS A C 1
ATOM 1086 O O . CYS A 1 131 ? -8.515 7.001 -13.354 1.00 91.88 131 CYS A O 1
ATOM 1088 N N . TYR A 1 132 ? -9.225 9.051 -13.967 1.00 92.44 132 TYR A N 1
ATOM 1089 C CA . TYR A 1 132 ? -10.661 8.778 -13.893 1.00 92.44 132 TYR A CA 1
ATOM 1090 C C . TYR A 1 132 ? -11.324 9.004 -15.256 1.00 92.44 132 TYR A C 1
ATOM 1092 O O . TYR A 1 132 ? -10.987 9.951 -15.964 1.00 92.44 132 TYR A O 1
ATOM 1100 N N . TRP A 1 133 ? -12.281 8.148 -15.617 1.00 92.31 133 TRP A N 1
ATOM 1101 C CA . TRP A 1 133 ? -13.057 8.244 -16.856 1.00 92.31 133 TRP A CA 1
ATOM 1102 C C . TRP A 1 133 ? -14.547 8.342 -16.555 1.00 92.31 133 TRP A C 1
ATOM 1104 O O . TRP A 1 133 ? -15.077 7.532 -15.795 1.00 92.31 133 TRP A O 1
ATOM 1114 N N . LYS A 1 134 ? -15.228 9.300 -17.195 1.00 92.50 134 LYS A N 1
ATOM 1115 C CA . LYS A 1 134 ? -16.697 9.436 -17.160 1.00 92.50 134 LYS A CA 1
ATOM 1116 C C . LYS A 1 134 ? -17.391 8.386 -18.026 1.00 92.50 134 LYS A C 1
ATOM 1118 O O . LYS A 1 134 ? -18.436 7.866 -17.654 1.00 92.50 134 LYS A O 1
ATOM 1123 N N . GLU A 1 135 ? -16.761 8.004 -19.137 1.00 91.38 135 GLU A N 1
ATOM 1124 C CA . GLU A 1 135 ? -17.256 6.953 -20.025 1.00 91.38 135 GLU A CA 1
ATOM 1125 C C . GLU A 1 135 ? -16.388 5.697 -19.953 1.00 91.38 135 GLU A C 1
ATOM 1127 O O . GLU A 1 135 ? -15.172 5.745 -20.145 1.00 91.38 135 GLU A O 1
ATOM 1132 N N . ALA A 1 136 ? -17.027 4.560 -19.679 1.00 90.06 136 ALA A N 1
ATOM 1133 C CA . ALA A 1 136 ? -16.404 3.244 -19.623 1.00 90.06 136 ALA A CA 1
ATOM 1134 C C . ALA A 1 136 ? -17.433 2.157 -19.967 1.00 90.06 136 ALA A C 1
ATOM 1136 O O . ALA A 1 136 ? -18.634 2.354 -19.783 1.00 90.06 136 ALA A O 1
ATOM 1137 N N . SER A 1 137 ? -16.958 1.001 -20.445 1.00 89.62 137 SER A N 1
ATOM 1138 C CA . SER A 1 137 ? -17.806 -0.154 -20.782 1.00 89.62 137 SER A CA 1
ATOM 1139 C C . SER A 1 137 ? -18.521 -0.751 -19.571 1.00 89.62 137 SER A C 1
ATOM 1141 O O . SER A 1 137 ? -19.602 -1.312 -19.712 1.00 89.62 137 SER A O 1
ATOM 1143 N N . VAL A 1 138 ? -17.923 -0.627 -18.387 1.00 91.62 138 VAL A N 1
ATOM 1144 C CA . VAL A 1 138 ? -18.506 -1.033 -17.107 1.00 91.62 138 VAL A CA 1
ATOM 1145 C C . VAL A 1 138 ? -18.311 0.079 -16.086 1.00 91.62 138 VAL A C 1
ATOM 1147 O O . VAL A 1 138 ? -17.313 0.799 -16.134 1.00 91.62 138 VAL A O 1
ATOM 1150 N N . CYS A 1 139 ? -19.262 0.213 -15.160 1.00 91.69 139 CYS A N 1
ATOM 1151 C CA . CYS A 1 139 ? -19.082 1.054 -13.984 1.00 91.69 139 CYS A CA 1
ATOM 1152 C C . CYS A 1 139 ? -18.337 0.246 -12.917 1.00 91.69 139 CYS A C 1
ATOM 1154 O O . CYS A 1 139 ? -18.924 -0.603 -12.250 1.00 91.69 139 CYS A O 1
ATOM 1156 N N . SER A 1 140 ? -17.034 0.484 -12.805 1.00 90.62 140 SER A N 1
ATOM 1157 C CA . SER A 1 140 ? -16.124 -0.166 -11.866 1.00 90.62 140 SER A CA 1
ATOM 1158 C C . SER A 1 140 ? -15.689 0.720 -10.703 1.00 90.62 140 SER A C 1
ATOM 1160 O O . SER A 1 140 ? -14.763 0.371 -9.968 1.00 90.62 140 SER A O 1
ATOM 1162 N N . MET A 1 141 ? -16.343 1.868 -10.525 1.00 89.25 141 MET A N 1
ATOM 1163 C CA . MET A 1 141 ? -16.125 2.695 -9.346 1.00 89.25 141 MET A CA 1
ATOM 1164 C C . MET A 1 141 ? -16.617 1.979 -8.080 1.00 89.25 141 MET A C 1
ATOM 1166 O O . MET A 1 141 ? -17.660 1.320 -8.113 1.00 89.25 141 MET A O 1
ATOM 1170 N N . PRO A 1 142 ? -15.906 2.114 -6.948 1.00 81.06 142 PRO A N 1
ATOM 1171 C CA . PRO A 1 142 ? -16.357 1.543 -5.689 1.00 81.06 142 PRO A CA 1
ATOM 1172 C C . PRO A 1 142 ? -17.684 2.173 -5.242 1.00 81.06 142 PRO A C 1
ATOM 1174 O O . PRO A 1 142 ? -17.856 3.389 -5.282 1.00 81.06 142 PRO A O 1
ATOM 1177 N N . THR A 1 143 ? -18.611 1.344 -4.771 1.00 77.44 143 THR A N 1
ATOM 1178 C CA . THR A 1 143 ? -19.874 1.763 -4.150 1.00 77.44 143 THR A CA 1
ATOM 1179 C C . THR A 1 143 ? -19.804 1.608 -2.631 1.00 77.44 143 THR A C 1
ATOM 1181 O O . THR A 1 143 ? -18.957 0.881 -2.110 1.00 77.44 143 THR A O 1
ATOM 1184 N N . LYS A 1 144 ? -20.752 2.210 -1.901 1.00 69.56 144 LYS A N 1
ATOM 1185 C CA . LYS A 1 144 ? -20.892 1.983 -0.450 1.00 69.56 144 LYS A CA 1
ATOM 1186 C C . LYS A 1 144 ? -21.087 0.503 -0.092 1.00 69.56 144 LYS A C 1
ATOM 1188 O O . LYS A 1 144 ? -20.732 0.117 1.011 1.00 69.56 144 LYS A O 1
ATOM 1193 N N . GLN A 1 145 ? -21.641 -0.311 -0.999 1.00 70.19 145 GLN A N 1
ATOM 1194 C CA . GLN A 1 145 ? -21.815 -1.748 -0.766 1.00 70.19 145 GLN A CA 1
ATOM 1195 C C . GLN A 1 145 ? -20.541 -2.563 -1.030 1.00 70.19 145 GLN A C 1
ATOM 1197 O O . GLN A 1 145 ? -20.390 -3.641 -0.466 1.00 70.19 145 GLN A O 1
ATOM 1202 N N . THR A 1 146 ? -19.635 -2.084 -1.889 1.00 68.31 146 THR A N 1
ATOM 1203 C CA . THR A 1 146 ? -18.416 -2.820 -2.274 1.00 68.31 146 THR A CA 1
ATOM 1204 C C . THR A 1 146 ? -17.163 -2.376 -1.521 1.00 68.31 146 THR A C 1
ATOM 1206 O O . THR A 1 146 ? -16.125 -3.021 -1.642 1.00 68.31 146 THR A O 1
ATOM 1209 N N . VAL A 1 147 ? -17.227 -1.270 -0.779 1.00 65.38 147 VAL A N 1
ATOM 1210 C CA . VAL A 1 147 ? -16.131 -0.793 0.073 1.00 65.38 147 VAL A CA 1
ATOM 1211 C C . VAL A 1 147 ? -16.374 -1.286 1.503 1.00 65.38 147 VAL A C 1
ATOM 1213 O O . VAL A 1 147 ? -17.466 -1.062 2.028 1.00 65.38 147 VAL A O 1
ATOM 1216 N N . PRO A 1 148 ? -15.395 -1.939 2.160 1.00 59.03 148 PRO A N 1
ATOM 1217 C CA . PRO A 1 148 ? -15.512 -2.295 3.570 1.00 59.03 148 PRO A CA 1
ATOM 1218 C C . PRO A 1 148 ? -15.862 -1.064 4.411 1.00 59.03 148 PRO A C 1
ATOM 1220 O O . PRO A 1 148 ? -15.272 -0.002 4.217 1.00 59.03 148 PRO A O 1
ATOM 1223 N N . ALA A 1 149 ? -16.784 -1.194 5.370 1.00 55.72 149 ALA A N 1
ATOM 1224 C CA . ALA A 1 149 ? -17.217 -0.069 6.209 1.00 55.72 149 ALA A CA 1
ATOM 1225 C C . ALA A 1 149 ? -16.047 0.615 6.946 1.00 55.72 149 ALA A C 1
ATOM 1227 O O . ALA A 1 149 ? -16.080 1.816 7.185 1.00 55.72 149 ALA A O 1
ATOM 1228 N N . THR A 1 150 ? -14.979 -0.134 7.235 1.00 53.72 150 THR A N 1
ATOM 1229 C CA . THR A 1 150 ? -13.730 0.353 7.839 1.00 53.72 150 THR A CA 1
ATOM 1230 C C . THR A 1 150 ? -12.871 1.205 6.898 1.00 53.72 150 THR A C 1
ATOM 1232 O O . THR A 1 150 ? -12.078 2.014 7.370 1.00 53.72 150 THR A O 1
ATOM 1235 N N . SER A 1 151 ? -13.029 1.054 5.580 1.00 51.72 151 SER A N 1
ATOM 1236 C CA . SER A 1 151 ? -12.341 1.842 4.548 1.00 51.72 151 SER A CA 1
ATOM 1237 C C . SER A 1 151 ? -13.102 3.119 4.169 1.00 51.72 151 SER A C 1
ATOM 1239 O O . SER A 1 151 ? -12.546 3.971 3.475 1.00 51.72 151 SER A O 1
ATOM 1241 N N . LEU A 1 152 ? -14.351 3.278 4.626 1.00 53.91 152 LEU A N 1
ATOM 1242 C CA . LEU A 1 152 ? -15.135 4.510 4.506 1.00 53.91 152 LEU A CA 1
ATOM 1243 C C . LEU A 1 152 ? -14.661 5.531 5.550 1.00 53.91 152 LEU A C 1
ATOM 1245 O O . LEU A 1 152 ? -15.391 5.911 6.461 1.00 53.91 152 LEU A O 1
ATOM 1249 N N . VAL A 1 153 ? -13.408 5.964 5.437 1.00 52.75 153 VAL A N 1
ATOM 1250 C CA . VAL A 1 153 ? -12.931 7.126 6.186 1.00 52.75 153 VAL A CA 1
ATOM 1251 C C . VAL A 1 153 ? -13.630 8.340 5.577 1.00 52.75 153 VAL A C 1
ATOM 1253 O O . VAL A 1 153 ? -13.461 8.606 4.385 1.00 52.75 153 VAL A O 1
ATOM 1256 N N . GLU A 1 154 ? -14.452 9.051 6.356 1.00 47.56 154 GLU A N 1
ATOM 1257 C CA . GLU A 1 154 ? -15.014 10.327 5.907 1.00 47.56 154 GLU A CA 1
ATOM 1258 C C . GLU A 1 154 ? -13.872 11.218 5.413 1.00 47.56 154 GLU A C 1
ATOM 1260 O O . GLU A 1 154 ? -12.872 11.416 6.108 1.00 47.56 154 GLU A O 1
ATOM 1265 N N . TYR A 1 155 ? -14.007 11.715 4.181 1.00 42.09 155 TYR A N 1
ATOM 1266 C CA . TYR A 1 155 ? -13.052 12.629 3.575 1.00 42.09 155 TYR A CA 1
ATOM 1267 C C . TYR A 1 155 ? -12.873 13.838 4.498 1.00 42.09 155 TYR A C 1
ATOM 1269 O O . TYR A 1 155 ? -13.736 14.710 4.579 1.00 42.09 155 TYR A O 1
ATOM 1277 N N . ASN A 1 156 ? -11.751 13.874 5.217 1.00 44.88 156 ASN A N 1
ATOM 1278 C CA . ASN A 1 156 ? -11.350 15.019 6.013 1.00 44.88 156 ASN A CA 1
ATOM 1279 C C . ASN A 1 156 ? -10.417 15.887 5.147 1.00 44.88 156 ASN A C 1
ATOM 1281 O O . ASN A 1 156 ? -9.255 15.507 4.938 1.00 44.88 156 ASN A O 1
ATOM 1285 N N . PRO A 1 157 ? -10.882 17.044 4.635 1.00 42.34 157 PRO A N 1
ATOM 1286 C CA . PRO A 1 157 ? -10.076 17.930 3.791 1.00 42.34 157 PRO A CA 1
ATOM 1287 C C . PRO A 1 157 ? -8.826 18.483 4.498 1.00 42.34 157 PRO A C 1
ATOM 1289 O O . PRO A 1 157 ? -7.969 19.080 3.854 1.00 42.34 157 PRO A O 1
ATOM 1292 N N . ALA A 1 158 ? -8.662 18.251 5.806 1.00 41.72 158 ALA A N 1
ATOM 1293 C CA . ALA A 1 158 ? -7.481 18.654 6.567 1.00 41.72 158 ALA A CA 1
ATOM 1294 C C . ALA A 1 158 ? -6.192 17.858 6.253 1.00 41.72 158 ALA A C 1
ATOM 1296 O O . ALA A 1 158 ? -5.153 18.147 6.847 1.00 41.72 158 ALA A O 1
ATOM 1297 N N . SER A 1 159 ? -6.225 16.858 5.361 1.00 37.09 159 SER A N 1
ATOM 1298 C CA . SER A 1 159 ? -5.106 15.918 5.158 1.00 37.09 159 SER A CA 1
ATOM 1299 C C . SER A 1 159 ? -4.047 16.331 4.124 1.00 37.09 159 SER A C 1
ATOM 1301 O O . SER A 1 159 ? -3.000 15.686 4.045 1.00 37.09 159 SER A O 1
ATOM 1303 N N . LEU A 1 160 ? -4.220 17.440 3.396 1.00 35.97 160 LEU A N 1
ATOM 1304 C CA . LEU A 1 160 ? -3.100 18.081 2.693 1.00 35.97 160 LEU A CA 1
ATOM 1305 C C . LEU A 1 160 ? -2.309 18.938 3.688 1.00 35.97 160 LEU A C 1
ATOM 1307 O O . LEU A 1 160 ? -2.410 20.163 3.720 1.00 35.97 160 LEU A O 1
ATOM 1311 N N . HIS A 1 161 ? -1.516 18.286 4.536 1.00 43.03 161 HIS A N 1
ATOM 1312 C CA . HIS A 1 161 ? -0.535 18.994 5.345 1.00 43.03 161 HIS A CA 1
ATOM 1313 C C . HIS A 1 161 ? 0.548 19.559 4.421 1.00 43.03 161 HIS A C 1
ATOM 1315 O O . HIS A 1 161 ? 1.248 18.808 3.738 1.00 43.03 161 HIS A O 1
ATOM 1321 N N . SER A 1 162 ? 0.728 20.883 4.421 1.00 44.88 162 SER A N 1
ATOM 1322 C CA . SER A 1 162 ? 1.997 21.454 3.981 1.00 44.88 162 SER A CA 1
ATOM 1323 C C . SER A 1 162 ? 3.099 20.785 4.802 1.00 44.88 162 SER A C 1
ATOM 1325 O O . SER A 1 162 ? 2.958 20.616 6.018 1.00 44.88 162 SER A O 1
ATOM 1327 N N . ALA A 1 163 ? 4.171 20.330 4.148 1.00 40.47 163 ALA A N 1
ATOM 1328 C CA . ALA A 1 163 ? 5.320 19.807 4.872 1.00 40.47 163 ALA A CA 1
ATOM 1329 C C . ALA A 1 163 ? 5.747 20.888 5.868 1.00 40.47 163 ALA A C 1
ATOM 1331 O O . ALA A 1 163 ? 6.172 21.973 5.466 1.00 40.47 163 ALA A O 1
ATOM 1332 N N . SER A 1 164 ? 5.554 20.627 7.163 1.00 51.12 164 SER A N 1
ATOM 1333 C CA . SER A 1 164 ? 5.902 21.605 8.185 1.00 51.12 164 SER A CA 1
ATOM 1334 C C . SER A 1 164 ? 7.380 21.970 8.021 1.00 51.12 164 SER A C 1
ATOM 1336 O O . SER A 1 164 ? 8.190 21.130 7.611 1.00 51.12 164 SER A O 1
ATOM 1338 N N . ALA A 1 165 ? 7.766 23.203 8.359 1.00 47.06 165 ALA A N 1
ATOM 1339 C CA . ALA A 1 165 ? 9.174 23.611 8.336 1.00 47.06 165 ALA A CA 1
ATOM 1340 C C . ALA A 1 165 ? 10.067 22.619 9.111 1.00 47.06 165 ALA A C 1
ATOM 1342 O O . ALA A 1 165 ? 11.222 22.402 8.756 1.00 47.06 165 ALA A O 1
ATOM 1343 N N . PHE A 1 166 ? 9.495 21.944 10.112 1.00 48.12 166 PHE A N 1
ATOM 1344 C CA . PHE A 1 166 ? 10.142 20.892 10.878 1.00 48.12 166 PHE A CA 1
ATOM 1345 C C . PHE A 1 166 ? 10.370 19.597 10.083 1.00 48.12 166 PHE A C 1
ATOM 1347 O O . PHE A 1 166 ? 11.456 19.029 10.172 1.00 48.12 166 PHE A O 1
ATOM 1354 N N . SER A 1 167 ? 9.402 19.152 9.273 1.00 48.75 167 SER A N 1
ATOM 1355 C CA . SER A 1 167 ? 9.525 17.994 8.367 1.00 48.75 167 SER A CA 1
ATOM 1356 C C . SER A 1 167 ? 10.577 18.232 7.275 1.00 48.75 167 SER A C 1
ATOM 1358 O O . SER A 1 167 ? 11.359 17.341 6.941 1.00 48.75 167 SER A O 1
ATOM 1360 N N . LEU A 1 168 ? 10.646 19.462 6.756 1.00 51.22 168 LEU A N 1
ATOM 1361 C CA . LEU A 1 168 ? 11.687 19.884 5.814 1.00 51.22 168 LEU A CA 1
ATOM 1362 C C . LEU A 1 168 ? 13.064 19.952 6.488 1.00 51.22 168 LEU A C 1
ATOM 1364 O O . LEU A 1 168 ? 14.043 19.459 5.932 1.00 51.22 168 LEU A O 1
ATOM 1368 N N . LEU A 1 169 ? 13.138 20.488 7.709 1.00 48.44 169 LEU A N 1
ATOM 1369 C CA . LEU A 1 169 ? 14.366 20.544 8.500 1.00 48.44 169 LEU A CA 1
ATOM 1370 C C . LEU A 1 169 ? 14.882 19.141 8.855 1.00 48.44 169 LEU A C 1
ATOM 1372 O O . LEU A 1 169 ? 16.079 18.893 8.754 1.00 48.44 169 LEU A O 1
ATOM 1376 N N . THR A 1 170 ? 14.005 18.191 9.197 1.00 48.97 170 THR A N 1
ATOM 1377 C CA . THR A 1 170 ? 14.404 16.794 9.455 1.00 48.97 170 THR A CA 1
ATOM 1378 C C . THR A 1 170 ? 14.935 16.113 8.197 1.00 48.97 170 THR A C 1
ATOM 1380 O O . THR A 1 170 ? 15.969 15.448 8.261 1.00 48.97 170 THR A O 1
ATOM 1383 N N . ALA A 1 171 ? 14.293 16.318 7.043 1.00 53.62 171 ALA A N 1
ATOM 1384 C CA . ALA A 1 171 ? 14.788 15.809 5.765 1.00 53.62 171 ALA A CA 1
ATOM 1385 C C . ALA A 1 171 ? 16.147 16.426 5.372 1.00 53.62 171 ALA A C 1
ATOM 1387 O O . ALA A 1 171 ? 17.011 15.726 4.840 1.00 53.62 171 ALA A O 1
ATOM 1388 N N . LEU A 1 172 ? 16.361 17.713 5.671 1.00 54.38 172 LEU A N 1
ATOM 1389 C CA . LEU A 1 172 ? 17.620 18.419 5.421 1.00 54.38 172 LEU A CA 1
ATOM 1390 C C . LEU A 1 172 ? 18.746 17.922 6.346 1.00 54.38 172 LEU A C 1
ATOM 1392 O O . LEU A 1 172 ? 19.841 17.606 5.885 1.00 54.38 172 LEU A O 1
ATOM 1396 N N . LEU A 1 173 ? 18.466 17.782 7.645 1.00 52.66 173 LEU A N 1
ATOM 1397 C CA . LEU A 1 173 ? 19.426 17.318 8.654 1.00 52.66 173 LEU A CA 1
ATOM 1398 C C . LEU A 1 173 ? 19.800 15.838 8.474 1.00 52.66 173 LEU A C 1
ATOM 1400 O O . LEU A 1 173 ? 20.929 15.443 8.770 1.00 52.66 173 LEU A O 1
ATOM 1404 N N . ALA A 1 174 ? 18.900 15.021 7.919 1.00 47.47 174 ALA A N 1
ATOM 1405 C CA . ALA A 1 174 ? 19.174 13.627 7.569 1.00 47.47 174 ALA A CA 1
ATOM 1406 C C . ALA A 1 174 ? 20.203 13.462 6.429 1.00 47.47 174 ALA A C 1
ATOM 1408 O O . ALA A 1 174 ? 20.687 12.349 6.215 1.00 47.47 174 ALA A O 1
ATOM 1409 N N . LYS A 1 175 ? 20.572 14.537 5.717 1.00 50.25 175 LYS A N 1
ATOM 1410 C CA . LYS A 1 175 ? 21.621 14.521 4.683 1.00 50.25 175 LYS A CA 1
ATOM 1411 C C . LYS A 1 175 ? 23.034 14.805 5.215 1.00 50.25 175 LYS A C 1
ATOM 1413 O O . LYS A 1 175 ? 23.984 14.708 4.446 1.00 50.25 175 LYS A O 1
ATOM 1418 N N . LEU A 1 176 ? 23.207 15.113 6.506 1.00 54.50 176 LEU A N 1
ATOM 1419 C CA . LEU A 1 176 ? 24.531 15.340 7.102 1.00 54.50 176 LEU A CA 1
ATOM 1420 C C . LEU A 1 176 ? 25.136 14.015 7.613 1.00 54.50 176 LEU A C 1
ATOM 1422 O O . LEU A 1 176 ? 24.570 13.403 8.520 1.00 54.50 176 LEU A O 1
ATOM 1426 N N . PRO A 1 177 ? 26.282 13.554 7.078 1.00 48.62 177 PRO A N 1
ATOM 1427 C CA . PRO A 1 177 ? 26.730 12.162 7.217 1.00 48.62 177 PRO A CA 1
ATOM 1428 C C . PRO A 1 177 ? 27.154 11.742 8.636 1.00 48.62 177 PRO A C 1
ATOM 1430 O O . PRO A 1 177 ? 26.987 10.580 8.992 1.00 48.62 177 PRO A O 1
ATOM 1433 N N . LEU A 1 178 ? 27.643 12.661 9.477 1.00 52.91 178 LEU A N 1
ATOM 1434 C CA . LEU A 1 178 ? 28.089 12.349 10.849 1.00 52.91 178 LEU A CA 1
ATOM 1435 C C . LEU A 1 178 ? 27.026 12.641 11.921 1.00 52.91 178 LEU A C 1
ATOM 1437 O O . LEU A 1 178 ? 26.852 11.868 12.859 1.00 52.91 178 LEU A O 1
ATOM 1441 N N . ILE A 1 179 ? 26.262 13.722 11.756 1.00 53.34 179 ILE A N 1
ATOM 1442 C CA . ILE A 1 179 ? 25.242 14.166 12.720 1.00 53.34 179 ILE A CA 1
ATOM 1443 C C . ILE A 1 179 ? 23.882 13.498 12.440 1.00 53.34 179 ILE A C 1
ATOM 1445 O O . ILE A 1 179 ? 23.128 13.188 13.363 1.00 53.34 179 ILE A O 1
ATOM 1449 N N . GLY A 1 180 ? 23.586 13.191 11.175 1.00 45.78 180 GLY A N 1
ATOM 1450 C CA . GLY A 1 180 ? 22.313 12.628 10.731 1.00 45.78 180 GLY A CA 1
ATOM 1451 C C . GLY A 1 180 ? 22.056 11.186 11.167 1.00 45.78 180 GLY A C 1
ATOM 1452 O O . GLY A 1 180 ? 20.915 10.751 11.089 1.00 45.78 180 GLY A O 1
ATOM 1453 N N . SER A 1 181 ? 23.067 10.443 11.633 1.00 50.25 181 SER A N 1
ATOM 1454 C CA . SER A 1 181 ? 22.922 9.099 12.229 1.00 50.25 181 SER A CA 1
ATOM 1455 C C . SER A 1 181 ? 22.406 9.178 13.670 1.00 50.25 181 SER A C 1
ATOM 1457 O O . SER A 1 181 ? 21.416 8.534 14.029 1.00 50.25 181 SER A O 1
ATOM 1459 N N . VAL A 1 182 ? 23.028 10.042 14.477 1.00 53.19 182 VAL A N 1
ATOM 1460 C CA . VAL A 1 182 ? 22.640 10.295 15.870 1.00 53.19 182 VAL A CA 1
ATOM 1461 C C . VAL A 1 182 ? 21.285 11.000 15.915 1.00 53.19 182 VAL A C 1
ATOM 1463 O O . VAL A 1 182 ? 20.386 10.551 16.623 1.00 53.19 182 VAL A O 1
ATOM 1466 N N . LEU A 1 183 ? 21.079 12.020 15.074 1.00 48.22 183 LEU A N 1
ATOM 1467 C CA . LEU A 1 183 ? 19.782 12.683 14.942 1.00 48.22 183 LEU A CA 1
ATOM 1468 C C . LEU A 1 183 ? 18.703 11.766 14.365 1.00 48.22 183 LEU A C 1
ATOM 1470 O O . LEU A 1 183 ? 17.575 11.873 14.817 1.00 48.22 183 LEU A O 1
ATOM 1474 N N . ARG A 1 184 ? 18.992 10.821 13.451 1.00 47.88 184 ARG A N 1
ATOM 1475 C CA . ARG A 1 184 ? 17.972 9.835 13.024 1.00 47.88 184 ARG A CA 1
ATOM 1476 C C . ARG A 1 184 ? 17.509 8.967 14.176 1.00 47.88 184 ARG A C 1
ATOM 1478 O O . ARG A 1 184 ? 16.317 8.736 14.292 1.00 47.88 184 ARG A O 1
ATOM 1485 N N . LYS A 1 185 ? 18.429 8.484 15.013 1.00 50.19 185 LYS A N 1
ATOM 1486 C CA . LYS A 1 185 ? 18.080 7.653 16.174 1.00 50.19 185 LYS A CA 1
ATOM 1487 C C . LYS A 1 185 ? 17.288 8.437 17.216 1.00 50.19 185 LYS A C 1
ATOM 1489 O O . LYS A 1 185 ? 16.372 7.884 17.809 1.00 50.19 185 LYS A O 1
ATOM 1494 N N . ILE A 1 186 ? 17.607 9.718 17.395 1.00 52.12 186 ILE A N 1
ATOM 1495 C CA . ILE A 1 186 ? 16.858 10.619 18.274 1.00 52.12 186 ILE A CA 1
ATOM 1496 C C . ILE A 1 186 ? 15.481 10.932 17.664 1.00 52.12 186 ILE A C 1
ATOM 1498 O O . ILE A 1 186 ? 14.474 10.721 18.322 1.00 52.12 186 ILE A O 1
ATOM 1502 N N . CYS A 1 187 ? 15.398 11.346 16.398 1.00 45.03 187 CYS A N 1
ATOM 1503 C CA . CYS A 1 187 ? 14.151 11.724 15.722 1.00 45.03 187 CYS A CA 1
ATOM 1504 C C . CYS A 1 187 ? 13.215 10.546 15.397 1.00 45.03 187 CYS A C 1
ATOM 1506 O O . CYS A 1 187 ? 12.005 10.742 15.367 1.00 45.03 187 CYS A O 1
ATOM 1508 N N . ALA A 1 188 ? 13.743 9.338 15.182 1.00 43.12 188 ALA A N 1
ATOM 1509 C CA . ALA A 1 188 ? 12.962 8.108 15.010 1.00 43.12 188 ALA A CA 1
ATOM 1510 C C . ALA A 1 188 ? 12.612 7.433 16.348 1.00 43.12 188 ALA A C 1
ATOM 1512 O O . ALA A 1 188 ? 11.956 6.392 16.363 1.00 43.12 188 ALA A O 1
ATOM 1513 N N . HIS A 1 189 ? 13.049 8.000 17.478 1.00 48.72 189 HIS A N 1
ATOM 1514 C CA . HIS A 1 189 ? 12.684 7.493 18.791 1.00 48.72 189 HIS A CA 1
ATOM 1515 C C . HIS A 1 189 ? 11.177 7.714 19.016 1.00 48.72 189 HIS A C 1
ATOM 1517 O O . HIS A 1 189 ? 10.692 8.824 18.777 1.00 48.72 189 HIS A O 1
ATOM 1523 N N . PRO A 1 190 ? 10.425 6.729 19.542 1.00 45.00 190 PRO A N 1
ATOM 1524 C CA . PRO A 1 190 ? 8.986 6.863 19.798 1.00 45.00 190 PRO A CA 1
ATOM 1525 C C . PRO A 1 190 ? 8.633 8.111 20.622 1.00 45.00 190 PRO A C 1
ATOM 1527 O O . PRO A 1 190 ? 7.637 8.775 20.356 1.00 45.00 190 PRO A O 1
ATOM 1530 N N . LEU A 1 191 ? 9.506 8.491 21.564 1.00 44.81 191 LEU A N 1
ATOM 1531 C CA . LEU A 1 191 ? 9.387 9.734 22.340 1.00 44.81 191 LEU A CA 1
ATOM 1532 C C . LEU A 1 191 ? 9.509 11.015 21.507 1.00 44.81 191 LEU A C 1
ATOM 1534 O O . LEU A 1 191 ? 8.892 11.996 21.888 1.00 44.81 191 LEU A O 1
ATOM 1538 N N . VAL A 1 192 ? 10.264 11.049 20.406 1.00 42.47 192 VAL A N 1
ATOM 1539 C CA . VAL A 1 192 ? 10.392 12.250 19.556 1.00 42.47 192 VAL A CA 1
ATOM 1540 C C . VAL A 1 192 ? 9.264 12.340 18.534 1.00 42.47 192 VAL A C 1
ATOM 1542 O O . VAL A 1 192 ? 8.828 13.442 18.226 1.00 42.47 192 VAL A O 1
ATOM 1545 N N . HIS A 1 193 ? 8.696 11.213 18.099 1.00 42.38 193 HIS A N 1
ATOM 1546 C CA . HIS A 1 193 ? 7.429 11.215 17.361 1.00 42.38 193 HIS A CA 1
ATOM 1547 C C . HIS A 1 193 ? 6.257 11.641 18.267 1.00 42.38 193 HIS A C 1
ATOM 1549 O O . HIS A 1 193 ? 5.393 12.411 17.857 1.00 42.38 193 HIS A O 1
ATOM 1555 N N . MET A 1 194 ? 6.275 11.209 19.534 1.00 41.28 194 MET A N 1
ATOM 1556 C CA . MET A 1 194 ? 5.333 11.632 20.575 1.00 41.28 194 MET A CA 1
ATOM 1557 C C . MET A 1 194 ? 5.521 13.110 20.955 1.00 41.28 194 MET A C 1
ATOM 1559 O O . MET A 1 194 ? 4.548 13.848 20.971 1.00 41.28 194 MET A O 1
ATOM 1563 N N . LEU A 1 195 ? 6.752 13.581 21.188 1.00 39.75 195 LEU A N 1
ATOM 1564 C CA . LEU A 1 195 ? 7.062 14.992 21.474 1.00 39.75 195 LEU A CA 1
ATOM 1565 C C . LEU A 1 195 ? 6.806 15.891 20.262 1.00 39.75 195 LEU A C 1
ATOM 1567 O O . LEU A 1 195 ? 6.321 17.003 20.428 1.00 39.75 195 LEU A O 1
ATOM 1571 N N . GLY A 1 196 ? 7.083 15.405 19.051 1.00 36.94 196 GLY A N 1
ATOM 1572 C CA . GLY A 1 196 ? 6.706 16.048 17.796 1.00 36.94 196 GLY A CA 1
ATOM 1573 C C . GLY A 1 196 ? 5.193 16.205 17.702 1.00 36.94 196 GLY A C 1
ATOM 1574 O O . GLY A 1 196 ? 4.729 17.311 17.467 1.00 36.94 196 GLY A O 1
ATOM 1575 N N . SER A 1 197 ? 4.431 15.154 18.023 1.00 39.56 197 SER A N 1
ATOM 1576 C CA . SER A 1 197 ? 2.967 15.199 18.136 1.00 39.56 197 SER A CA 1
ATOM 1577 C C . SER A 1 197 ? 2.458 16.074 19.293 1.00 39.56 197 SER A C 1
ATOM 1579 O O . SER A 1 197 ? 1.355 16.601 19.196 1.00 39.56 197 SER A O 1
ATOM 1581 N N . MET A 1 198 ? 3.224 16.238 20.379 1.00 37.00 198 MET A N 1
ATOM 1582 C CA . MET A 1 198 ? 2.903 17.139 21.499 1.00 37.00 198 MET A CA 1
ATOM 1583 C C . MET A 1 198 ? 3.209 18.612 21.174 1.00 37.00 198 MET A C 1
ATOM 1585 O O . MET A 1 198 ? 2.530 19.499 21.683 1.00 37.00 198 MET A O 1
ATOM 1589 N N . MET A 1 199 ? 4.223 18.881 20.342 1.00 35.31 199 MET A N 1
ATOM 1590 C CA . MET A 1 199 ? 4.632 20.222 19.895 1.00 35.31 199 MET A CA 1
ATOM 1591 C C . MET A 1 199 ? 3.852 20.683 18.657 1.00 35.31 199 MET A C 1
ATOM 1593 O O . MET A 1 199 ? 3.623 21.879 18.477 1.00 35.31 199 MET A O 1
ATOM 1597 N N . THR A 1 200 ? 3.383 19.756 17.818 1.00 38.44 200 THR A N 1
ATOM 1598 C CA . THR A 1 200 ? 2.339 20.030 16.834 1.00 38.44 200 THR A CA 1
ATOM 1599 C C . THR A 1 200 ? 1.005 20.039 17.567 1.00 38.44 200 THR A C 1
ATOM 1601 O O . THR A 1 200 ? 0.287 19.044 17.593 1.00 38.44 200 THR A O 1
ATOM 1604 N N . SER A 1 201 ? 0.660 21.177 18.170 1.00 35.69 201 SER A N 1
ATOM 1605 C CA . SER A 1 201 ? -0.719 21.493 18.550 1.00 35.69 201 SER A CA 1
ATOM 1606 C C . SER A 1 201 ? -1.586 21.551 17.284 1.00 35.69 201 SER A C 1
ATOM 1608 O O . SER A 1 201 ? -2.036 22.619 16.868 1.00 35.69 201 SER A O 1
ATOM 1610 N N . ASN A 1 202 ? -1.837 20.406 16.656 1.00 37.38 202 ASN A N 1
ATOM 1611 C CA . ASN A 1 202 ? -2.966 20.258 15.769 1.00 37.38 202 ASN A CA 1
ATOM 1612 C C . ASN A 1 202 ? -4.131 19.909 16.686 1.00 37.38 202 ASN A C 1
ATOM 1614 O O . ASN A 1 202 ? -4.278 18.776 17.137 1.00 37.38 202 ASN A O 1
ATOM 1618 N N . LYS A 1 203 ? -4.897 20.938 17.058 1.00 41.00 203 LYS A N 1
ATOM 1619 C CA . LYS A 1 203 ? -6.216 20.768 17.657 1.00 41.00 203 LYS A CA 1
ATOM 1620 C C . LYS A 1 203 ? -7.023 19.929 16.668 1.00 41.00 203 LYS A C 1
ATOM 1622 O O . LYS A 1 203 ? -7.571 20.484 15.723 1.00 41.00 203 LYS A O 1
ATOM 1627 N N . ASP A 1 204 ? -7.055 18.614 16.850 1.00 42.94 204 ASP A N 1
ATOM 1628 C CA . ASP A 1 204 ? -7.992 17.749 16.144 1.00 42.94 204 ASP A CA 1
ATOM 1629 C C . ASP A 1 204 ? -9.383 18.171 16.645 1.00 42.94 204 ASP A C 1
ATOM 1631 O O . ASP A 1 204 ? -9.792 17.874 17.766 1.00 42.94 204 ASP A O 1
ATOM 1635 N N . THR A 1 205 ? -10.050 19.051 15.893 1.00 46.00 205 THR A N 1
ATOM 1636 C CA . THR A 1 205 ? -11.306 19.699 16.306 1.00 46.00 205 THR A CA 1
ATOM 1637 C C . THR A 1 205 ? -12.502 18.754 16.202 1.00 46.00 205 THR A C 1
ATOM 1639 O O . THR A 1 205 ? -13.580 19.071 16.730 1.00 46.00 205 THR A O 1
ATOM 1642 N N . HIS A 1 206 ? -12.307 17.591 15.575 1.00 53.38 206 HIS A N 1
ATOM 1643 C CA . HIS A 1 206 ? -13.329 16.592 15.326 1.00 53.38 206 HIS A CA 1
ATOM 1644 C C . HIS A 1 206 ? -13.373 15.545 16.449 1.00 53.38 206 HIS A C 1
ATOM 1646 O O . HIS A 1 206 ? -12.577 14.606 16.510 1.00 53.38 206 HIS A O 1
ATOM 1652 N N . HIS A 1 207 ? -14.337 15.724 17.351 1.00 61.28 207 HIS A N 1
ATOM 1653 C CA . HIS A 1 207 ? -14.748 14.695 18.297 1.00 61.28 207 HIS A CA 1
ATOM 1654 C C . HIS A 1 207 ? -15.989 14.022 17.701 1.00 61.28 207 HIS A C 1
ATOM 1656 O O . HIS A 1 207 ? -17.005 14.714 17.586 1.00 61.28 207 HIS A O 1
ATOM 1662 N N . PRO A 1 208 ? -15.923 12.743 17.288 1.00 70.44 208 PRO A N 1
ATOM 1663 C CA . PRO A 1 208 ? -17.106 12.034 16.812 1.00 70.44 208 PRO A CA 1
ATOM 1664 C C . PRO A 1 208 ? -18.165 12.025 17.923 1.00 70.44 208 PRO A C 1
ATOM 1666 O O . PRO A 1 208 ? -17.787 12.033 19.095 1.00 70.44 208 PRO A O 1
ATOM 1669 N N . PRO A 1 209 ? -19.469 12.042 17.603 1.00 82.62 209 PRO A N 1
ATOM 1670 C CA . PRO A 1 209 ? -20.498 11.907 18.626 1.00 82.62 209 PRO A CA 1
ATOM 1671 C C . PRO A 1 209 ? -20.345 10.572 19.371 1.00 82.62 209 PRO A C 1
ATOM 1673 O O . PRO A 1 209 ? -19.731 9.625 18.872 1.00 82.62 209 PRO A O 1
ATOM 1676 N N . TYR A 1 210 ? -20.900 10.506 20.580 1.00 87.44 210 TYR A N 1
ATOM 1677 C CA . TYR A 1 210 ? -21.017 9.247 21.307 1.00 87.44 210 TYR A CA 1
ATOM 1678 C C . TYR A 1 210 ? -21.800 8.232 20.457 1.00 87.44 210 TYR A C 1
ATOM 1680 O O . TYR A 1 210 ? -22.816 8.587 19.861 1.00 87.44 210 TYR A O 1
ATOM 1688 N N . SER A 1 211 ? -21.332 6.984 20.374 1.00 86.25 211 SER A N 1
ATOM 1689 C CA . SER A 1 211 ? -21.935 5.950 19.521 1.00 86.25 211 SER A CA 1
ATOM 1690 C C . SER A 1 211 ? -23.292 5.460 20.030 1.00 86.25 211 SER A C 1
ATOM 1692 O O . SER A 1 211 ? -23.999 4.753 19.317 1.00 86.25 211 SER A O 1
ATOM 1694 N N . GLY A 1 212 ? -23.656 5.820 21.266 1.00 89.25 212 GLY A N 1
ATOM 1695 C CA . GLY A 1 212 ? -24.819 5.288 21.971 1.00 89.25 212 GLY A CA 1
ATOM 1696 C C . GLY A 1 212 ? -24.545 3.961 22.685 1.00 89.25 212 GLY A C 1
ATOM 1697 O O . GLY A 1 212 ? -25.398 3.508 23.443 1.00 89.25 212 GLY A O 1
ATOM 1698 N N . ASN A 1 213 ? -23.365 3.360 22.492 1.00 91.06 213 ASN A N 1
ATOM 1699 C CA . ASN A 1 213 ? -22.969 2.104 23.121 1.00 91.06 213 ASN A CA 1
ATOM 1700 C C . ASN A 1 213 ? -21.617 2.253 23.851 1.00 91.06 213 ASN A C 1
ATOM 1702 O O . ASN A 1 213 ? -20.589 2.450 23.199 1.00 91.06 213 ASN A O 1
ATOM 1706 N N . PRO A 1 214 ? -21.562 2.108 25.189 1.00 91.25 214 PRO A N 1
ATOM 1707 C CA . PRO A 1 214 ? -20.319 2.301 25.935 1.00 91.25 214 PRO A CA 1
ATOM 1708 C C . PRO A 1 214 ? -19.274 1.208 25.649 1.00 91.25 214 PRO A C 1
ATOM 1710 O O . PRO A 1 214 ? -18.080 1.436 25.845 1.00 91.25 214 PRO A O 1
ATOM 1713 N N . GLN A 1 215 ? -19.697 0.047 25.133 1.00 89.62 215 GLN A N 1
ATOM 1714 C CA . GLN A 1 215 ? -18.810 -1.079 24.821 1.00 89.62 215 GLN A CA 1
ATOM 1715 C C . GLN A 1 215 ? -17.826 -0.763 23.683 1.00 89.62 215 GLN A C 1
ATOM 1717 O O . GLN A 1 215 ? -16.695 -1.246 23.699 1.00 89.62 215 GLN A O 1
ATOM 1722 N N . ASP A 1 216 ? -18.200 0.122 22.751 1.00 87.38 216 ASP A N 1
ATOM 1723 C CA . ASP A 1 216 ? -17.365 0.517 21.603 1.00 87.38 216 ASP A CA 1
ATOM 1724 C C . ASP A 1 216 ? -16.068 1.242 22.023 1.00 87.38 216 ASP A C 1
ATOM 1726 O O . ASP A 1 216 ? -15.166 1.469 21.213 1.00 87.38 216 ASP A O 1
ATOM 1730 N N . TYR A 1 217 ? -15.971 1.643 23.294 1.00 90.25 217 TYR A N 1
ATOM 1731 C CA . TYR A 1 217 ? -14.858 2.414 23.842 1.00 90.25 217 TYR A CA 1
ATOM 1732 C C . TYR A 1 217 ? -13.906 1.582 24.705 1.00 90.25 217 TYR A C 1
ATOM 1734 O O . TYR A 1 217 ? -12.842 2.086 25.068 1.00 90.25 217 TYR A O 1
ATOM 1742 N N . LEU A 1 218 ? -14.243 0.327 25.023 1.00 83.38 218 LEU A N 1
ATOM 1743 C CA . LEU A 1 218 ? -13.463 -0.495 25.952 1.00 83.38 218 LEU A CA 1
ATOM 1744 C C . LEU A 1 218 ? -12.023 -0.698 25.490 1.00 83.38 218 LEU A C 1
ATOM 1746 O O . LEU A 1 218 ? -11.089 -0.347 26.211 1.00 83.38 218 LEU A O 1
ATOM 1750 N N . GLU A 1 219 ? -11.845 -1.196 24.264 1.00 81.50 219 GLU A N 1
ATOM 1751 C CA . GLU A 1 219 ? -10.526 -1.482 23.691 1.00 81.50 219 GLU A CA 1
ATOM 1752 C C . GLU A 1 219 ? -9.625 -0.241 23.732 1.00 81.50 219 GLU A C 1
ATOM 1754 O O . GLU A 1 219 ? -8.463 -0.312 24.137 1.00 81.50 219 GLU A O 1
ATOM 1759 N N . ARG A 1 220 ? -10.190 0.930 23.412 1.00 84.88 220 ARG A N 1
ATOM 1760 C CA . ARG A 1 220 ? -9.475 2.211 23.436 1.00 84.88 220 ARG A CA 1
ATOM 1761 C C . ARG A 1 220 ? -8.856 2.481 24.805 1.00 84.88 220 ARG A C 1
ATOM 1763 O O . ARG A 1 220 ? -7.670 2.791 24.884 1.00 84.88 220 ARG A O 1
ATOM 1770 N N . PHE A 1 221 ? -9.632 2.365 25.879 1.00 88.31 221 PHE A N 1
ATOM 1771 C CA . PHE A 1 221 ? -9.140 2.658 27.226 1.00 88.31 221 PHE A CA 1
ATOM 1772 C C . PHE A 1 221 ? -8.293 1.523 27.813 1.00 88.31 221 PHE A C 1
ATOM 1774 O O . PHE A 1 221 ? -7.352 1.806 28.552 1.00 88.31 221 PHE A O 1
ATOM 1781 N N . ILE A 1 222 ? -8.523 0.266 27.425 1.00 79.88 222 ILE A N 1
ATOM 1782 C CA . ILE A 1 222 ? -7.622 -0.850 27.757 1.00 79.88 222 ILE A CA 1
ATOM 1783 C C . ILE A 1 222 ? -6.223 -0.592 27.179 1.00 79.88 222 ILE A C 1
ATOM 1785 O O . ILE A 1 222 ? -5.222 -0.716 27.889 1.00 79.88 222 ILE A O 1
ATOM 1789 N N . VAL A 1 223 ? -6.135 -0.145 25.920 1.00 76.50 223 VAL A N 1
ATOM 1790 C CA . VAL A 1 223 ? -4.862 0.247 25.295 1.00 76.50 223 VAL A CA 1
ATOM 1791 C C . VAL A 1 223 ? -4.191 1.377 26.076 1.00 76.50 223 VAL A C 1
ATOM 1793 O O . VAL A 1 223 ? -2.995 1.283 26.348 1.00 76.50 223 VAL A O 1
ATOM 1796 N N . VAL A 1 224 ? -4.939 2.406 26.498 1.00 83.75 224 VAL A N 1
ATOM 1797 C CA . VAL A 1 224 ? -4.419 3.523 27.315 1.00 83.75 224 VAL A CA 1
ATOM 1798 C C . VAL A 1 224 ? -3.746 3.024 28.596 1.00 83.75 224 VAL A C 1
ATOM 1800 O O . VAL A 1 224 ? -2.655 3.491 28.933 1.00 83.75 224 VAL A O 1
ATOM 1803 N N . VAL A 1 225 ? -4.362 2.064 29.290 1.00 87.12 225 VAL A N 1
ATOM 1804 C CA . VAL A 1 225 ? -3.796 1.472 30.510 1.00 87.12 225 VAL A CA 1
ATOM 1805 C C . VAL A 1 225 ? -2.559 0.630 30.199 1.00 87.12 225 VAL A C 1
ATOM 1807 O O . VAL A 1 225 ? -1.544 0.768 30.878 1.00 87.12 225 VAL A O 1
ATOM 1810 N N . ASN A 1 226 ? -2.590 -0.177 29.138 1.00 77.75 226 ASN A N 1
ATOM 1811 C CA . ASN A 1 226 ? -1.453 -1.016 28.745 1.00 77.75 226 ASN A CA 1
ATOM 1812 C C . ASN A 1 226 ? -0.211 -0.203 28.341 1.00 77.75 226 ASN A C 1
ATOM 1814 O O . ASN A 1 226 ? 0.917 -0.643 28.563 1.00 77.75 226 ASN A O 1
ATOM 1818 N N . VAL A 1 227 ? -0.387 1.004 27.792 1.00 80.50 227 VAL A N 1
ATOM 1819 C CA . VAL A 1 227 ? 0.738 1.893 27.444 1.00 80.50 227 VAL A CA 1
ATOM 1820 C C . VAL A 1 227 ? 1.201 2.785 28.602 1.00 80.50 227 VAL A C 1
ATOM 1822 O O . VAL A 1 227 ? 2.192 3.503 28.450 1.00 80.50 227 VAL A O 1
ATOM 1825 N N . PHE A 1 228 ? 0.542 2.736 29.767 1.00 83.19 228 PHE A N 1
ATOM 1826 C CA . PHE A 1 228 ? 0.904 3.527 30.949 1.00 83.19 228 PHE A CA 1
ATOM 1827 C C . PHE A 1 228 ? 2.400 3.453 31.330 1.00 83.19 228 PHE A C 1
ATOM 1829 O O . PHE A 1 228 ? 2.986 4.504 31.610 1.00 83.19 228 PHE A O 1
ATOM 1836 N N . PRO A 1 229 ? 3.092 2.291 31.288 1.00 83.38 229 PRO A N 1
ATOM 1837 C CA . PRO A 1 229 ? 4.522 2.218 31.616 1.00 83.38 229 PRO A CA 1
ATOM 1838 C C . PRO A 1 229 ? 5.410 3.129 30.752 1.00 83.38 229 PRO A C 1
ATOM 1840 O O . PRO A 1 229 ? 6.425 3.653 31.230 1.00 83.38 229 PRO A O 1
ATOM 1843 N N . SER A 1 230 ? 5.002 3.368 29.503 1.00 78.94 230 SER A N 1
ATOM 1844 C CA . SER A 1 230 ? 5.703 4.202 28.522 1.00 78.94 230 SER A CA 1
ATOM 1845 C C . SER A 1 230 ? 5.389 5.697 28.644 1.00 78.94 230 SER A C 1
ATOM 1847 O O . SER A 1 230 ? 5.966 6.496 27.906 1.00 78.94 230 SER A O 1
ATOM 1849 N N . TRP A 1 231 ? 4.499 6.101 29.557 1.00 77.56 231 TRP A N 1
ATOM 1850 C CA . TRP A 1 231 ? 4.162 7.511 29.752 1.00 77.56 231 TRP A CA 1
ATOM 1851 C C . TRP A 1 231 ? 5.354 8.321 30.287 1.00 77.56 231 TRP A C 1
ATOM 1853 O O . TRP A 1 231 ? 6.210 7.777 30.999 1.00 77.56 231 TRP A O 1
ATOM 1863 N N . PRO A 1 232 ? 5.404 9.641 30.014 1.00 78.12 232 PRO A N 1
ATOM 1864 C CA . PRO A 1 232 ? 6.412 10.526 30.587 1.00 78.12 232 PRO A CA 1
ATOM 1865 C C . PRO A 1 232 ? 6.447 10.455 32.119 1.00 78.12 232 PRO A C 1
ATOM 1867 O O . PRO A 1 232 ? 5.407 10.398 32.778 1.00 78.12 232 PRO A O 1
ATOM 1870 N N . SER A 1 233 ? 7.644 10.519 32.706 1.00 79.44 233 SER A N 1
ATOM 1871 C CA . SER A 1 233 ? 7.839 10.365 34.157 1.00 79.44 233 SER A CA 1
ATOM 1872 C C . SER A 1 233 ? 7.027 11.360 34.994 1.00 79.44 233 SER A C 1
ATOM 1874 O O . SER A 1 233 ? 6.525 10.995 36.055 1.00 79.44 233 SER A O 1
ATOM 1876 N N . PHE A 1 234 ? 6.838 12.593 34.507 1.00 80.00 234 PHE A N 1
ATOM 1877 C CA . PHE A 1 234 ? 6.019 13.594 35.199 1.00 80.00 234 PHE A CA 1
ATOM 1878 C C . PHE A 1 234 ? 4.536 13.187 35.266 1.00 80.00 234 PHE A C 1
ATOM 1880 O O . PHE A 1 234 ? 3.900 13.359 36.304 1.00 80.00 234 PHE A O 1
ATOM 1887 N N . ALA A 1 235 ? 3.996 12.599 34.192 1.00 77.38 235 ALA A N 1
ATOM 1888 C CA . ALA A 1 235 ? 2.612 12.140 34.132 1.00 77.38 235 ALA A CA 1
ATOM 1889 C C . ALA A 1 235 ? 2.414 10.912 35.027 1.00 77.38 235 ALA A C 1
ATOM 1891 O O . ALA A 1 235 ? 1.483 10.885 35.828 1.00 77.38 235 ALA A O 1
ATOM 1892 N N . LYS A 1 236 ? 3.345 9.947 34.980 1.00 86.31 236 LYS A N 1
ATOM 1893 C CA . LYS A 1 236 ? 3.333 8.789 35.888 1.00 86.31 236 LYS A CA 1
ATOM 1894 C C . LYS A 1 236 ? 3.345 9.224 37.351 1.00 86.31 236 LYS A C 1
ATOM 1896 O O . LYS A 1 236 ? 2.517 8.753 38.118 1.00 86.31 236 LYS A O 1
ATOM 1901 N N . SER A 1 237 ? 4.202 10.180 37.720 1.00 83.81 237 SER A N 1
ATOM 1902 C CA . SER A 1 237 ? 4.251 10.704 39.092 1.00 83.81 237 SER A CA 1
ATOM 1903 C C . SER A 1 237 ? 2.934 11.362 39.523 1.00 83.81 237 SER A C 1
ATOM 1905 O O . SER A 1 237 ? 2.490 11.167 40.654 1.00 83.81 237 SER A O 1
ATOM 1907 N N . MET A 1 238 ? 2.277 12.106 38.626 1.00 84.31 238 MET A N 1
ATOM 1908 C CA . MET A 1 238 ? 0.968 12.708 38.897 1.00 84.31 238 MET A CA 1
ATOM 1909 C C . MET A 1 238 ? -0.110 11.641 39.137 1.00 84.31 238 MET A C 1
ATOM 1911 O O . MET A 1 238 ? -0.848 11.738 40.116 1.00 84.31 238 MET A O 1
ATOM 1915 N N . ILE A 1 239 ? -0.173 10.609 38.287 1.00 88.62 239 ILE A N 1
ATOM 1916 C CA . ILE A 1 239 ? -1.139 9.510 38.426 1.00 88.62 239 ILE A CA 1
ATOM 1917 C C . ILE A 1 239 ? -0.878 8.704 39.696 1.00 88.62 239 ILE A C 1
ATOM 1919 O O . ILE A 1 239 ? -1.812 8.450 40.447 1.00 88.62 239 ILE A O 1
ATOM 1923 N N . GLN A 1 240 ? 0.380 8.370 39.986 1.00 91.56 240 GLN A N 1
ATOM 1924 C CA . GLN A 1 240 ? 0.767 7.661 41.207 1.00 91.56 240 GLN A CA 1
ATOM 1925 C C . GLN A 1 240 ? 0.295 8.402 42.461 1.00 91.56 240 GLN A C 1
ATOM 1927 O O . GLN A 1 240 ? -0.380 7.813 43.302 1.00 91.56 240 GLN A O 1
ATOM 1932 N N . LYS A 1 241 ? 0.571 9.710 42.556 1.00 88.81 241 LYS A N 1
ATOM 1933 C CA . LYS A 1 241 ? 0.098 10.545 43.672 1.00 88.81 241 LYS A CA 1
ATOM 1934 C C . LYS A 1 241 ? -1.430 10.601 43.740 1.00 88.81 241 LYS A C 1
ATOM 1936 O O . LYS A 1 241 ? -1.995 10.554 44.827 1.00 88.81 241 LYS A O 1
ATOM 1941 N N . GLY A 1 242 ? -2.096 10.688 42.588 1.00 88.31 242 GLY A N 1
ATOM 1942 C CA . GLY A 1 242 ? -3.554 10.693 42.496 1.00 88.31 242 GLY A CA 1
ATOM 1943 C C . GLY A 1 242 ? -4.188 9.397 43.003 1.00 88.31 242 GLY A C 1
ATOM 1944 O O . GLY A 1 242 ? -5.092 9.455 43.834 1.00 88.31 242 GLY A O 1
ATOM 1945 N N . LEU A 1 243 ? -3.668 8.242 42.585 1.00 91.88 243 LEU A N 1
ATOM 1946 C CA . LEU A 1 243 ? -4.116 6.923 43.042 1.00 91.88 243 LEU A CA 1
ATOM 1947 C C . LEU A 1 243 ? -3.888 6.739 44.548 1.00 91.88 243 LEU A C 1
ATOM 1949 O O . LEU A 1 243 ? -4.803 6.343 45.265 1.00 91.88 243 LEU A O 1
ATOM 1953 N N . GLN A 1 244 ? -2.702 7.103 45.039 1.00 88.56 244 GLN A N 1
ATOM 1954 C CA . GLN A 1 244 ? -2.339 6.988 46.456 1.00 88.56 244 GLN A CA 1
ATOM 1955 C C . GLN A 1 244 ? -3.115 7.950 47.365 1.00 88.56 244 GLN A C 1
ATOM 1957 O O . GLN A 1 244 ? -3.229 7.702 48.561 1.00 88.56 244 GLN A O 1
ATOM 1962 N N . SER A 1 245 ? -3.662 9.039 46.816 1.00 89.88 245 SER A N 1
ATOM 1963 C CA . SER A 1 245 ? -4.512 9.969 47.570 1.00 89.88 245 SER A CA 1
ATOM 1964 C C . SER A 1 245 ? -5.899 9.406 47.904 1.00 89.88 245 SER A C 1
ATOM 1966 O O . SER A 1 245 ? -6.633 10.024 48.675 1.00 89.88 245 SER A O 1
ATOM 1968 N N . LYS A 1 246 ? -6.291 8.268 47.313 1.00 91.50 246 LYS A N 1
ATOM 1969 C CA . LYS A 1 246 ? -7.603 7.650 47.538 1.00 91.50 246 LYS A CA 1
ATOM 1970 C C . LYS A 1 246 ? -7.565 6.663 48.693 1.00 91.50 246 LYS A C 1
ATOM 1972 O O . LYS A 1 246 ? -6.551 6.033 48.968 1.00 91.50 246 LYS A O 1
ATOM 1977 N N . THR A 1 247 ? -8.699 6.535 49.373 1.00 86.06 247 THR A N 1
ATOM 1978 C CA . THR A 1 247 ? -8.817 5.701 50.573 1.00 86.06 247 THR A CA 1
ATOM 1979 C C . THR A 1 247 ? -8.974 4.227 50.225 1.00 86.06 247 THR A C 1
ATOM 1981 O O . THR A 1 247 ? -8.358 3.382 50.870 1.00 86.06 247 THR A O 1
ATOM 1984 N N . THR A 1 248 ? -9.770 3.910 49.201 1.00 90.75 248 THR A N 1
ATOM 1985 C CA . THR A 1 248 ? -10.021 2.528 48.787 1.00 90.75 248 THR A CA 1
ATOM 1986 C C . THR A 1 248 ? -9.503 2.259 47.379 1.00 90.75 248 THR A C 1
ATOM 1988 O O . THR A 1 248 ? -9.379 3.160 46.546 1.00 90.75 248 THR A O 1
ATOM 1991 N N . ARG A 1 249 ? -9.231 0.980 47.093 1.00 90.94 249 ARG A N 1
ATOM 1992 C CA . ARG A 1 249 ? -8.901 0.511 45.742 1.00 90.94 249 ARG A 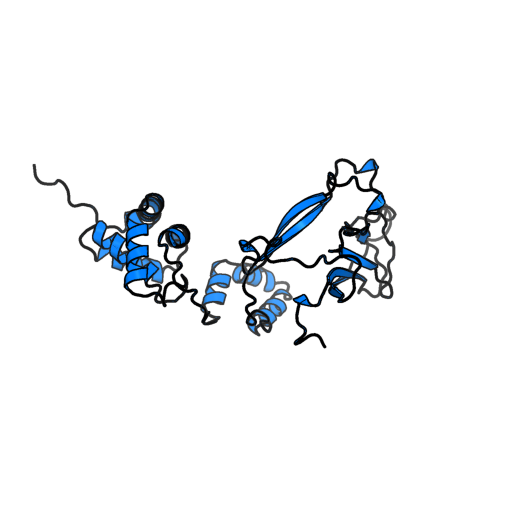CA 1
ATOM 1993 C C . ARG A 1 249 ? -9.991 0.896 44.741 1.00 90.94 249 ARG A C 1
ATOM 1995 O O . ARG A 1 249 ? -9.665 1.352 43.651 1.00 90.94 249 ARG A O 1
ATOM 2002 N N . LYS A 1 250 ? -11.263 0.730 45.121 1.00 90.19 250 LYS A N 1
ATOM 2003 C CA . LYS A 1 250 ? -12.410 1.044 44.263 1.00 90.19 250 LYS A CA 1
ATOM 2004 C C . LYS A 1 250 ? -12.406 2.523 43.874 1.00 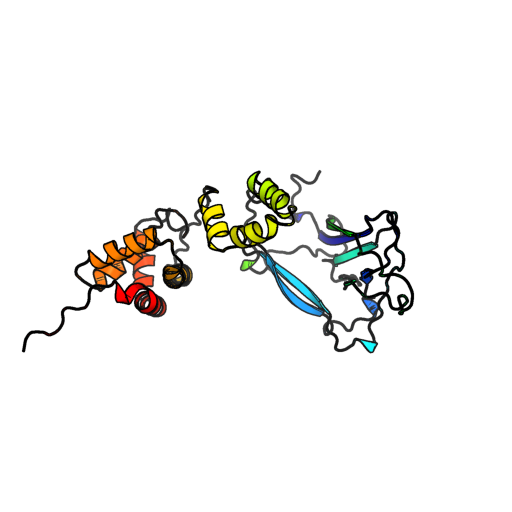90.19 250 LYS A C 1
ATOM 2006 O O . LYS A 1 250 ? -12.421 2.821 42.685 1.00 90.19 250 LYS A O 1
ATOM 2011 N N . ASP A 1 251 ? -12.249 3.420 44.848 1.00 90.81 251 ASP A N 1
ATOM 2012 C CA . ASP A 1 251 ? -12.216 4.868 44.598 1.00 90.81 251 ASP A CA 1
ATOM 2013 C C . ASP A 1 251 ? -11.010 5.284 43.742 1.00 90.81 251 ASP A C 1
ATOM 2015 O O . ASP A 1 251 ? -11.096 6.217 42.944 1.00 90.81 251 ASP A O 1
ATOM 2019 N N . ALA A 1 252 ? -9.868 4.603 43.903 1.00 92.12 252 ALA A N 1
ATOM 2020 C CA . ALA A 1 252 ? -8.663 4.835 43.107 1.00 92.12 252 ALA A CA 1
ATOM 2021 C C . ALA A 1 252 ? -8.863 4.465 41.634 1.00 92.12 252 ALA A C 1
ATOM 2023 O O . ALA A 1 252 ? -8.556 5.271 40.751 1.00 92.12 252 ALA A O 1
ATOM 2024 N N . VAL A 1 253 ? -9.409 3.275 41.375 1.00 93.44 253 VAL A N 1
ATOM 2025 C CA . VAL A 1 253 ? -9.698 2.802 40.016 1.00 93.44 253 VAL A CA 1
ATOM 2026 C C . VAL A 1 253 ? -10.783 3.657 39.367 1.00 93.44 253 VAL A C 1
ATOM 2028 O O . VAL A 1 253 ? -10.621 4.071 38.220 1.00 93.44 253 VAL A O 1
ATOM 2031 N N . GLU A 1 254 ? -11.848 3.985 40.096 1.00 94.12 254 GLU A N 1
ATOM 2032 C CA . GLU A 1 254 ? -12.925 4.842 39.598 1.00 94.12 254 GLU A CA 1
ATOM 2033 C C . GLU A 1 254 ? -12.409 6.240 39.246 1.00 94.12 254 GLU A C 1
ATOM 2035 O O . GLU A 1 254 ? -12.610 6.711 38.128 1.00 94.12 254 GLU A O 1
ATOM 2040 N N . TRP A 1 255 ? -11.642 6.873 40.139 1.00 94.19 255 TRP A N 1
ATOM 2041 C CA . TRP A 1 255 ? -11.043 8.183 39.879 1.00 94.19 255 TRP A CA 1
ATOM 2042 C C . TRP A 1 255 ? -10.151 8.188 38.634 1.00 94.19 255 TRP A C 1
ATOM 2044 O O . TRP A 1 255 ? -10.244 9.101 37.811 1.00 94.19 255 TRP A O 1
ATOM 2054 N N . PHE A 1 256 ? -9.294 7.177 38.484 1.00 94.38 256 PHE A N 1
ATOM 2055 C CA . PHE A 1 256 ? -8.412 7.068 37.326 1.00 94.38 256 PHE A CA 1
ATOM 2056 C C . PHE A 1 256 ? -9.204 6.858 36.031 1.00 94.38 256 PHE A C 1
ATOM 2058 O O . PHE A 1 256 ? -8.936 7.527 35.032 1.00 94.38 256 PHE A O 1
ATOM 2065 N N . THR A 1 257 ? -10.226 6.002 36.068 1.00 96.00 257 THR A N 1
ATOM 2066 C CA . THR A 1 257 ? -11.104 5.723 34.922 1.00 96.00 257 THR A CA 1
ATOM 2067 C C . THR A 1 257 ? -11.855 6.986 34.492 1.00 96.00 257 THR A C 1
ATOM 2069 O O . THR A 1 257 ? -11.833 7.365 33.322 1.00 96.00 257 THR A O 1
ATOM 2072 N N . VAL A 1 258 ? -12.424 7.725 35.448 1.00 93.31 258 VAL A N 1
ATOM 2073 C CA . VAL A 1 258 ? -13.056 9.029 35.198 1.00 93.31 258 VAL A CA 1
ATOM 2074 C C . VAL A 1 258 ? -12.056 10.023 34.605 1.00 93.31 258 VAL A C 1
ATOM 2076 O O . VAL A 1 258 ? -12.402 10.785 33.702 1.00 93.31 258 VAL A O 1
ATOM 2079 N N . MET A 1 259 ? -10.808 10.034 35.078 1.00 92.81 259 MET A N 1
ATOM 2080 C CA . MET A 1 259 ? -9.775 10.944 34.580 1.00 92.81 259 MET A CA 1
ATOM 2081 C C . MET A 1 259 ? -9.432 10.681 33.110 1.00 92.81 259 MET A C 1
ATOM 2083 O O . MET A 1 259 ? -9.387 11.632 32.324 1.00 92.81 259 MET A O 1
ATOM 2087 N N . ILE A 1 260 ? -9.227 9.418 32.720 1.00 90.38 260 ILE A N 1
ATOM 2088 C CA . ILE A 1 260 ? -8.912 9.070 31.327 1.00 90.38 260 ILE A CA 1
ATOM 2089 C C . ILE A 1 260 ? -10.120 9.267 30.402 1.00 90.38 260 ILE A C 1
ATOM 2091 O O . ILE A 1 260 ? -9.941 9.788 29.304 1.00 90.38 260 ILE A O 1
ATOM 2095 N N . VAL A 1 261 ? -11.345 8.960 30.852 1.00 93.19 261 VAL A N 1
ATOM 2096 C CA . VAL A 1 261 ? -12.578 9.144 30.061 1.00 93.19 261 VAL A CA 1
ATOM 2097 C C . VAL A 1 261 ? -12.954 10.619 29.913 1.00 93.19 261 VAL A C 1
ATOM 2099 O O . VAL A 1 261 ? -13.442 11.031 28.858 1.00 93.19 261 VAL A O 1
ATOM 2102 N N . ASN A 1 262 ? -12.689 11.453 30.923 1.00 89.94 262 ASN A N 1
ATOM 2103 C CA . ASN A 1 262 ? -12.882 12.900 30.808 1.00 89.94 262 ASN A CA 1
ATOM 2104 C C . ASN A 1 262 ? -12.002 13.521 29.730 1.00 89.94 262 ASN A C 1
ATOM 2106 O O . ASN A 1 262 ? -12.401 14.532 29.145 1.00 89.94 262 ASN A O 1
ATOM 2110 N N . ASP A 1 263 ? -10.843 12.908 29.477 1.00 86.19 263 ASP A N 1
ATOM 2111 C CA . ASP A 1 263 ? -9.987 13.212 28.342 1.00 86.19 263 ASP A CA 1
ATOM 2112 C C . ASP A 1 263 ? -9.702 14.715 28.225 1.00 86.19 263 ASP A C 1
ATOM 2114 O O . ASP A 1 263 ? -9.871 15.344 27.182 1.00 86.19 263 ASP A O 1
ATOM 2118 N N . THR A 1 264 ? -9.290 15.339 29.331 1.00 76.62 264 THR A N 1
ATOM 2119 C CA . THR A 1 264 ? -9.091 16.797 29.408 1.00 76.62 264 THR A CA 1
ATOM 2120 C C . THR A 1 264 ? -8.156 17.316 28.309 1.00 76.62 264 THR A C 1
ATOM 2122 O O . THR A 1 264 ? -8.334 18.429 27.802 1.00 76.62 264 THR A O 1
ATOM 2125 N N . ALA A 1 265 ? -7.187 16.496 27.899 1.00 70.06 265 ALA A N 1
ATOM 2126 C CA . ALA A 1 265 ? -6.251 16.805 26.827 1.00 70.06 265 ALA A CA 1
ATOM 2127 C C . ALA A 1 265 ? -6.787 16.507 25.410 1.00 70.06 265 ALA A C 1
ATOM 2129 O O . ALA A 1 265 ? -6.263 17.065 24.452 1.00 70.06 265 ALA A O 1
ATOM 2130 N N . GLY A 1 266 ? -7.867 15.733 25.265 1.00 73.44 266 GLY A N 1
ATOM 2131 C CA . GLY A 1 266 ? -8.537 15.472 23.987 1.00 73.44 266 GLY A CA 1
ATOM 2132 C C . GLY A 1 266 ? -7.953 14.319 23.165 1.00 73.44 266 GLY A C 1
ATOM 2133 O O . GLY A 1 266 ? -8.274 14.208 21.985 1.00 73.44 266 GLY A O 1
ATOM 2134 N N . TYR A 1 267 ? -7.101 13.478 23.752 1.00 73.19 267 TYR A N 1
ATOM 2135 C CA . TYR A 1 267 ? -6.419 12.380 23.064 1.00 73.19 267 TYR A CA 1
ATOM 2136 C C . TYR A 1 267 ? -7.333 11.185 22.780 1.00 73.19 267 TYR A C 1
ATOM 2138 O O . TYR A 1 267 ? -7.163 10.509 21.770 1.00 73.19 267 TYR A O 1
ATOM 2146 N N . GLN A 1 268 ? -8.305 10.926 23.656 1.00 81.00 268 GLN A N 1
ATOM 2147 C CA . GLN A 1 268 ? -9.239 9.798 23.538 1.00 81.00 268 GLN A CA 1
ATOM 2148 C C . GLN A 1 268 ? -10.517 10.161 22.781 1.00 81.00 268 GLN A C 1
ATOM 2150 O O . GLN A 1 268 ? -11.392 9.315 22.589 1.00 81.00 268 GLN A O 1
ATOM 2155 N N . LYS A 1 269 ? -10.621 11.416 22.332 1.00 85.56 269 LYS A N 1
ATOM 2156 C CA . LYS A 1 269 ? -11.756 12.014 21.623 1.00 85.56 269 LYS A CA 1
ATOM 2157 C C . LYS A 1 269 ? -13.067 12.028 22.415 1.00 85.56 269 LYS A C 1
ATOM 2159 O O . LYS A 1 269 ? -14.069 12.492 21.882 1.00 85.56 269 LYS A O 1
ATOM 2164 N N . THR A 1 270 ? -13.061 11.654 23.691 1.00 88.25 270 THR A N 1
ATOM 2165 C CA . THR A 1 270 ? -14.238 11.662 24.575 1.00 88.25 270 THR A CA 1
ATOM 2166 C C . THR A 1 270 ? -14.440 13.004 25.281 1.00 88.25 270 THR A C 1
ATOM 2168 O O . THR A 1 270 ? -15.492 13.232 25.874 1.00 88.25 270 THR A O 1
ATOM 2171 N N . LYS A 1 271 ? -13.488 13.947 25.179 1.00 88.44 271 LYS A N 1
ATOM 2172 C CA . LYS A 1 271 ? -13.546 15.270 25.836 1.00 88.44 271 LYS A CA 1
ATOM 2173 C C . LYS A 1 271 ? -14.894 15.990 25.704 1.00 88.44 271 LYS A C 1
ATOM 2175 O O . LYS A 1 271 ? -15.359 16.568 26.687 1.00 88.44 271 LYS A O 1
ATOM 2180 N N . LYS A 1 272 ? -15.513 15.956 24.516 1.00 89.19 272 LYS A N 1
ATOM 2181 C CA . LYS A 1 272 ? -16.774 16.657 24.200 1.00 89.19 272 LYS A CA 1
ATOM 2182 C C . LYS A 1 272 ? -18.054 15.858 24.500 1.00 89.19 272 LYS A C 1
ATOM 2184 O O . LYS A 1 272 ? -19.132 16.383 24.254 1.00 89.19 272 LYS A O 1
ATOM 2189 N N . PHE A 1 273 ? -17.960 14.626 25.002 1.00 91.19 273 PHE A N 1
ATOM 2190 C CA . PHE A 1 273 ? -19.146 13.812 25.305 1.00 91.19 273 PHE A CA 1
ATOM 2191 C C . PHE A 1 273 ? -19.935 14.405 26.474 1.00 91.19 273 PHE A C 1
ATOM 2193 O O . PHE A 1 273 ? -19.349 15.077 27.337 1.00 91.19 273 PHE A O 1
ATOM 2200 N N . ALA A 1 274 ? -21.246 14.143 26.509 1.00 93.19 274 ALA A N 1
ATOM 2201 C CA . ALA A 1 274 ? -22.073 14.540 27.636 1.00 93.19 274 ALA A CA 1
ATOM 2202 C C . ALA A 1 274 ? -21.610 13.826 28.914 1.00 93.19 274 ALA A C 1
ATOM 2204 O O . ALA A 1 274 ? -20.927 12.800 28.876 1.00 93.19 274 ALA A O 1
ATOM 2205 N N . LYS A 1 275 ? -21.960 14.393 30.070 1.00 94.19 275 LYS A N 1
ATOM 2206 C CA . LYS A 1 275 ? -21.569 13.830 31.368 1.00 94.19 275 LYS A CA 1
ATOM 2207 C C . LYS A 1 275 ? -22.096 12.400 31.537 1.00 94.19 275 LYS A C 1
ATOM 2209 O O . LYS A 1 275 ? -21.343 11.541 31.984 1.00 94.19 275 LYS A O 1
ATOM 2214 N N . ASP A 1 276 ? -23.337 12.164 31.126 1.00 94.31 276 ASP A N 1
ATOM 2215 C CA . ASP A 1 276 ? -24.004 10.868 31.268 1.00 94.31 276 ASP A CA 1
ATOM 2216 C C . ASP A 1 276 ? -23.400 9.821 30.316 1.00 94.31 276 ASP A C 1
ATOM 2218 O O . ASP A 1 276 ? -23.149 8.693 30.727 1.00 94.31 276 ASP A O 1
ATOM 2222 N N . ASP A 1 277 ? -23.026 10.217 29.093 1.00 95.12 277 ASP A N 1
ATOM 2223 C CA . ASP A 1 277 ? -22.316 9.343 28.143 1.00 95.12 277 ASP A CA 1
ATOM 2224 C C . ASP A 1 277 ? -20.953 8.901 28.694 1.00 95.12 277 ASP A C 1
ATOM 2226 O O . ASP A 1 277 ? -20.571 7.734 28.620 1.00 95.12 277 ASP A O 1
ATOM 2230 N N . LYS A 1 278 ? -20.200 9.842 29.280 1.00 95.62 278 LYS A N 1
ATOM 2231 C CA . LYS A 1 278 ? -18.914 9.539 29.923 1.00 95.62 278 LYS A CA 1
ATOM 2232 C C . LYS A 1 278 ? -19.099 8.602 31.109 1.00 95.62 278 LYS A C 1
ATOM 2234 O O . LYS A 1 278 ? -18.286 7.701 31.286 1.00 95.62 278 LYS A O 1
ATOM 2239 N N . GLN A 1 279 ? -20.149 8.808 31.898 1.00 96.06 279 GLN A N 1
ATOM 2240 C CA . GLN A 1 279 ? -20.467 7.956 33.036 1.00 96.06 279 GLN A CA 1
ATOM 2241 C C . GLN A 1 279 ? -20.781 6.521 32.584 1.00 96.06 279 GLN A C 1
ATOM 2243 O O . GLN A 1 279 ? -20.208 5.585 33.136 1.00 96.06 279 GLN A O 1
ATOM 2248 N N . ALA A 1 280 ? -21.564 6.348 31.515 1.00 95.56 280 ALA A N 1
ATOM 2249 C CA . ALA A 1 280 ? -21.847 5.032 30.940 1.00 95.56 280 ALA A CA 1
ATOM 2250 C C . ALA A 1 280 ? -20.570 4.303 30.470 1.00 95.56 280 ALA A C 1
ATOM 2252 O O . ALA A 1 280 ? -20.425 3.098 30.672 1.00 95.56 280 ALA A O 1
ATOM 2253 N N . ILE A 1 281 ? -19.611 5.029 29.879 1.00 96.94 281 ILE A N 1
ATOM 2254 C CA . ILE A 1 281 ? -18.305 4.464 29.492 1.00 96.94 281 ILE A CA 1
ATOM 2255 C C . ILE A 1 281 ? -17.496 4.044 30.729 1.00 96.94 281 ILE A C 1
ATOM 2257 O O . ILE A 1 281 ? -16.891 2.974 30.731 1.00 96.94 281 ILE A O 1
ATOM 2261 N N . VAL A 1 282 ? -17.475 4.869 31.782 1.00 97.12 282 VAL A N 1
ATOM 2262 C CA . VAL A 1 282 ? -16.773 4.555 33.040 1.00 97.12 282 VAL A CA 1
ATOM 2263 C C . VAL A 1 282 ? -17.343 3.289 33.682 1.00 97.12 282 VAL A C 1
ATOM 2265 O O . VAL A 1 282 ? -16.572 2.419 34.080 1.00 97.12 282 VAL A O 1
ATOM 2268 N N . GLU A 1 283 ? -18.668 3.162 33.747 1.00 96.56 283 GLU A N 1
ATOM 2269 C CA . GLU A 1 283 ? -19.349 1.983 34.295 1.00 96.56 283 GLU A CA 1
ATOM 2270 C C . GLU A 1 283 ? -19.006 0.721 33.497 1.00 96.56 283 GLU A C 1
ATOM 2272 O O . GLU A 1 283 ? -18.549 -0.265 34.077 1.00 96.56 283 GLU A O 1
ATOM 2277 N N . ALA A 1 284 ? -19.088 0.787 32.164 1.00 96.25 284 ALA A N 1
ATOM 2278 C CA . ALA A 1 284 ? -18.715 -0.329 31.298 1.00 96.25 284 ALA A CA 1
ATOM 2279 C C . ALA A 1 284 ? -17.249 -0.763 31.482 1.00 96.25 284 ALA A C 1
ATOM 2281 O O . ALA A 1 284 ? -16.958 -1.960 31.499 1.00 96.25 284 ALA A O 1
ATOM 2282 N N . LEU A 1 285 ? -16.322 0.187 31.652 1.00 96.88 285 LEU A N 1
ATOM 2283 C CA . LEU A 1 285 ? -14.909 -0.108 31.911 1.00 96.88 285 LEU A CA 1
ATOM 2284 C C . LEU A 1 285 ? -14.708 -0.782 33.268 1.00 96.88 285 LEU A C 1
ATOM 2286 O O . LEU A 1 285 ? -14.013 -1.791 33.354 1.00 96.88 285 LEU A O 1
ATOM 2290 N N . ILE A 1 286 ? -15.323 -0.251 34.328 1.00 94.88 286 ILE A N 1
ATOM 2291 C CA . ILE A 1 286 ? -15.184 -0.794 35.687 1.00 94.88 286 ILE A CA 1
ATOM 2292 C C . ILE A 1 286 ? -15.824 -2.180 35.806 1.00 94.88 286 ILE A C 1
ATOM 2294 O O . ILE A 1 286 ? -15.402 -2.965 36.653 1.00 94.88 286 ILE A O 1
ATOM 2298 N N . GLU A 1 287 ? -16.808 -2.521 34.977 1.00 94.12 287 GLU A N 1
ATOM 2299 C CA . GLU A 1 287 ? -17.398 -3.861 34.941 1.00 94.12 287 GLU A CA 1
ATOM 2300 C C . GLU A 1 287 ? -16.580 -4.850 34.096 1.00 94.12 287 GLU A C 1
ATOM 2302 O O . GLU A 1 287 ? -16.501 -6.031 34.453 1.00 94.12 287 GLU A O 1
ATOM 2307 N N . ASN A 1 288 ? -15.901 -4.373 33.048 1.00 96.50 288 ASN A N 1
ATOM 2308 C CA . ASN A 1 288 ? -15.135 -5.192 32.113 1.00 96.50 288 ASN A CA 1
ATOM 2309 C C . ASN A 1 288 ? -13.915 -5.888 32.756 1.00 96.50 288 ASN A C 1
ATOM 2311 O O . ASN A 1 288 ? -13.100 -5.278 33.451 1.00 96.50 288 ASN A O 1
ATOM 2315 N N . GLN A 1 289 ? -13.773 -7.189 32.490 1.00 94.56 289 GLN A N 1
ATOM 2316 C CA . GLN A 1 289 ? -12.727 -8.027 33.080 1.00 94.56 289 GLN A CA 1
ATOM 2317 C C . GLN A 1 289 ? -11.321 -7.710 32.542 1.00 94.56 289 GLN A C 1
ATOM 2319 O O . GLN A 1 289 ? -10.380 -7.600 33.325 1.00 94.56 289 GLN A O 1
ATOM 2324 N N . GLU A 1 290 ? -11.170 -7.500 31.234 1.00 91.81 290 GLU A N 1
ATOM 2325 C CA . GLU A 1 290 ? -9.872 -7.193 30.613 1.00 91.81 290 GLU A CA 1
ATOM 2326 C C . GLU A 1 290 ? -9.322 -5.843 31.085 1.00 91.81 290 GLU A C 1
ATOM 2328 O O . GLU A 1 290 ? -8.122 -5.693 31.332 1.00 91.81 290 GLU A O 1
ATOM 2333 N N . TYR A 1 291 ? -10.207 -4.861 31.271 1.00 95.25 291 TYR A N 1
ATOM 2334 C CA . TYR A 1 291 ? -9.846 -3.567 31.833 1.00 95.25 291 TYR A CA 1
ATOM 2335 C C . TYR A 1 291 ? -9.328 -3.693 33.269 1.00 95.25 291 TYR A C 1
ATOM 2337 O O . TYR A 1 291 ? -8.273 -3.137 33.584 1.00 95.25 291 TYR A O 1
ATOM 2345 N N . LYS A 1 292 ? -10.007 -4.470 34.128 1.00 94.44 292 LYS A N 1
ATOM 2346 C CA . LYS A 1 292 ? -9.537 -4.752 35.498 1.00 94.44 292 LYS A CA 1
ATOM 2347 C C . LYS A 1 292 ? -8.149 -5.382 35.492 1.00 94.44 292 LYS A C 1
ATOM 2349 O O . LYS A 1 292 ? -7.273 -4.937 36.225 1.00 94.44 292 LYS A O 1
ATOM 2354 N N . GLU A 1 293 ? -7.922 -6.366 34.627 1.00 94.00 293 GLU A N 1
ATOM 2355 C CA . GLU A 1 293 ? -6.624 -7.033 34.507 1.00 94.00 293 GLU A CA 1
ATOM 2356 C C . GLU A 1 293 ? -5.516 -6.086 34.031 1.00 94.00 293 GLU A C 1
ATOM 2358 O O . GLU A 1 293 ? -4.393 -6.145 34.536 1.00 94.00 293 GLU A O 1
ATOM 2363 N N . ALA A 1 294 ? -5.811 -5.186 33.088 1.00 91.44 294 ALA A N 1
ATOM 2364 C CA . ALA A 1 294 ? -4.864 -4.168 32.639 1.00 91.44 294 ALA A CA 1
ATOM 2365 C C . ALA A 1 294 ? -4.509 -3.182 33.767 1.00 91.44 294 ALA A C 1
ATOM 2367 O O . ALA A 1 294 ? -3.332 -2.867 33.973 1.00 91.44 294 ALA A O 1
ATOM 2368 N N . VAL A 1 295 ? -5.512 -2.726 34.525 1.00 95.19 295 VAL A N 1
ATOM 2369 C CA . VAL A 1 295 ? -5.327 -1.847 35.689 1.00 95.19 295 VAL A CA 1
ATOM 2370 C C . VAL A 1 295 ? -4.482 -2.540 36.752 1.00 95.19 295 VAL A C 1
ATOM 2372 O O . VAL A 1 295 ? -3.512 -1.960 37.237 1.00 95.19 295 VAL A O 1
ATOM 2375 N N . ASP A 1 296 ? -4.782 -3.792 37.073 1.00 93.19 296 ASP A N 1
ATOM 2376 C CA . ASP A 1 296 ? -4.040 -4.557 38.072 1.00 93.19 296 ASP A CA 1
ATOM 2377 C C . ASP A 1 296 ? -2.579 -4.756 37.661 1.00 93.19 296 ASP A C 1
ATOM 2379 O O . ASP A 1 296 ? -1.674 -4.561 38.474 1.00 93.19 296 ASP A O 1
ATOM 2383 N N . ARG A 1 297 ? -2.341 -5.058 36.380 1.00 93.56 297 ARG A N 1
ATOM 2384 C CA . ARG A 1 297 ? -1.003 -5.274 35.818 1.00 93.56 297 ARG A CA 1
ATOM 2385 C C . ARG A 1 297 ? -0.128 -4.021 35.844 1.00 93.56 297 ARG A C 1
ATOM 2387 O O . ARG A 1 297 ? 1.068 -4.129 36.095 1.00 93.56 297 ARG A O 1
ATOM 2394 N N . HIS A 1 298 ? -0.689 -2.851 35.539 1.00 92.69 298 HIS A N 1
ATOM 2395 C CA . HIS A 1 298 ? 0.103 -1.635 35.299 1.00 92.69 298 HIS A CA 1
ATOM 2396 C C . HIS A 1 298 ? -0.007 -0.571 36.391 1.00 92.69 298 HIS A C 1
ATOM 2398 O O . HIS A 1 298 ? 0.891 0.263 36.521 1.00 92.69 298 HIS A O 1
ATOM 2404 N N . LEU A 1 299 ? -1.086 -0.589 37.171 1.00 92.31 299 LEU A N 1
ATOM 2405 C CA . LEU A 1 299 ? -1.363 0.382 38.229 1.00 92.31 299 LEU A CA 1
ATOM 2406 C C . LEU A 1 299 ? -1.459 -0.261 39.615 1.00 92.31 299 LEU A C 1
ATOM 2408 O O . LEU A 1 299 ? -1.439 0.469 40.604 1.00 92.31 299 LEU A O 1
ATOM 2412 N N . GLY A 1 300 ? -1.529 -1.595 39.704 1.00 89.88 300 GLY A N 1
ATOM 2413 C CA . GLY A 1 300 ? -1.764 -2.335 40.945 1.00 89.88 300 GLY A CA 1
ATOM 2414 C C . GLY A 1 300 ? -0.826 -1.971 42.095 1.00 89.88 300 GLY A C 1
ATOM 2415 O O . GLY A 1 300 ? -1.282 -1.848 43.230 1.00 89.88 300 GLY A O 1
ATOM 2416 N N . GLU A 1 301 ? 0.453 -1.719 41.805 1.00 90.00 301 GLU A N 1
ATOM 2417 C CA . GLU A 1 301 ? 1.460 -1.317 42.800 1.00 90.00 301 GLU A CA 1
ATOM 2418 C C . GLU A 1 301 ? 1.182 0.054 43.440 1.00 90.00 301 GLU A C 1
ATOM 2420 O O . GLU A 1 301 ? 1.654 0.336 44.542 1.00 90.00 301 GLU A O 1
ATOM 2425 N N . PHE A 1 302 ? 0.411 0.910 42.765 1.00 89.81 302 PHE A N 1
ATOM 2426 C CA . PHE A 1 302 ? 0.072 2.260 43.222 1.00 89.81 302 PHE A CA 1
ATOM 2427 C C . PHE A 1 302 ? -1.315 2.343 43.859 1.00 89.81 302 PHE A C 1
ATOM 2429 O O . PHE A 1 302 ? -1.664 3.384 44.420 1.00 89.81 302 PHE A O 1
ATOM 2436 N N . LEU A 1 303 ? -2.113 1.277 43.762 1.00 89.81 303 LEU A N 1
ATOM 2437 C CA . LEU A 1 303 ? -3.450 1.238 44.336 1.00 89.81 303 LEU A CA 1
ATOM 2438 C C . LEU A 1 303 ? -3.376 1.062 45.861 1.00 89.81 303 LEU A C 1
ATOM 2440 O O . LEU A 1 303 ? -2.549 0.288 46.354 1.00 89.81 303 LEU A O 1
ATOM 2444 N N . PRO A 1 304 ? -4.265 1.725 46.624 1.00 86.56 304 PRO A N 1
ATOM 2445 C CA . PRO A 1 304 ? -4.401 1.468 48.051 1.00 86.56 304 PRO A CA 1
ATOM 2446 C C . PRO A 1 304 ? -4.642 -0.025 48.301 1.00 86.56 304 PRO A C 1
ATOM 2448 O O . PRO A 1 304 ? -5.525 -0.637 47.691 1.00 86.56 304 PRO A O 1
ATOM 2451 N N . LYS A 1 305 ? -3.850 -0.626 49.194 1.00 79.81 305 LYS A N 1
ATOM 2452 C CA . LYS A 1 305 ? -4.065 -2.013 49.626 1.00 79.81 305 LYS A CA 1
ATOM 2453 C C . LYS A 1 305 ? -5.372 -2.090 50.415 1.00 79.81 305 LYS A C 1
ATOM 2455 O O . LYS A 1 305 ? -5.655 -1.196 51.213 1.00 79.81 305 LYS A O 1
ATOM 2460 N N . SER A 1 306 ? -6.161 -3.146 50.212 1.00 59.78 306 SER A N 1
ATOM 2461 C CA . SER A 1 306 ? -7.338 -3.402 51.043 1.00 59.78 306 SER A CA 1
ATOM 2462 C C . SER A 1 306 ? -6.897 -3.530 52.500 1.00 59.78 306 SER A C 1
ATOM 2464 O O . SER A 1 306 ? -6.058 -4.371 52.828 1.00 59.78 306 SER A O 1
ATOM 2466 N N . LYS A 1 307 ? -7.445 -2.693 53.382 1.00 55.44 307 LYS A N 1
ATOM 2467 C CA . LYS A 1 307 ? -7.398 -2.963 54.817 1.00 55.44 307 LYS A CA 1
ATOM 2468 C C . LYS A 1 307 ? -8.443 -4.033 55.109 1.00 55.44 307 LYS A C 1
ATOM 2470 O O . LYS A 1 307 ? -9.542 -3.684 55.500 1.00 55.44 307 LYS A O 1
ATOM 2475 N N . ASP A 1 308 ? -8.102 -5.300 54.906 1.00 41.06 308 ASP A N 1
ATOM 2476 C CA . ASP A 1 308 ? -8.888 -6.406 55.447 1.00 41.06 308 ASP A CA 1
ATOM 2477 C C . ASP A 1 308 ? -7.958 -7.392 56.166 1.00 41.06 308 ASP A C 1
ATOM 2479 O O . ASP A 1 308 ? -7.095 -8.017 55.551 1.00 41.06 308 ASP A O 1
ATOM 2483 N N . LYS A 1 309 ? -8.202 -7.483 57.483 1.00 40.31 309 LYS A N 1
ATOM 2484 C CA . LYS A 1 309 ? -7.672 -8.388 58.523 1.00 40.31 309 LYS A CA 1
ATOM 2485 C C . LYS A 1 309 ? -6.301 -8.083 59.143 1.00 40.31 309 LYS A C 1
ATOM 2487 O O . LYS A 1 309 ? -5.297 -8.728 58.864 1.00 40.31 309 LYS A O 1
ATOM 2492 N N . ALA A 1 310 ? -6.331 -7.155 60.100 1.00 34.69 310 ALA A N 1
ATOM 2493 C CA . ALA A 1 310 ? -5.521 -7.205 61.318 1.00 34.69 310 ALA A CA 1
ATOM 2494 C C . ALA A 1 310 ? -6.425 -6.871 62.524 1.00 34.69 310 ALA A C 1
ATOM 2496 O O . ALA A 1 310 ? -6.209 -5.879 63.207 1.00 34.69 310 ALA A O 1
ATOM 2497 N N . GLU A 1 311 ? -7.480 -7.669 62.708 1.00 38.88 311 GLU A N 1
ATOM 2498 C CA . GLU A 1 311 ? -8.187 -7.885 63.976 1.00 38.88 311 GLU A CA 1
ATOM 2499 C C . GLU A 1 311 ? -8.537 -9.386 64.022 1.00 38.88 311 GLU A C 1
ATOM 2501 O O . GLU A 1 311 ? -9.013 -9.929 63.020 1.00 38.88 311 GLU A O 1
ATOM 2506 N N . GLU A 1 312 ? -8.222 -9.991 65.174 1.00 32.38 312 GLU A N 1
ATOM 2507 C CA . GLU A 1 312 ? -8.032 -11.418 65.535 1.00 32.38 312 GLU A CA 1
ATOM 2508 C C . GLU A 1 312 ? -6.776 -12.135 65.011 1.00 32.38 312 GLU A C 1
ATOM 2510 O O . GLU A 1 312 ? -6.753 -12.644 63.868 1.00 32.38 312 GLU A O 1
#